Protein AF-A0A7J0DHJ1-F1 (afdb_monomer)

InterPro domains:
  IPR008528 Protein unc-13 homologue [PTHR31280] (1-250)
  IPR014770 Munc13 homology 1 [PS51258] (81-224)
  IPR057984 PATROL1-like, C-terminal [PF25761] (125-261)

Structure (mmCIF, N/CA/C/O backbone):
data_AF-A0A7J0DHJ1-F1
#
_entry.id   AF-A0A7J0DHJ1-F1
#
loop_
_atom_site.group_PDB
_atom_site.id
_atom_site.type_symbol
_atom_site.label_atom_id
_atom_site.label_alt_id
_atom_site.label_comp_id
_atom_site.label_asym_id
_atom_site.label_entity_id
_atom_site.label_seq_id
_atom_site.pdbx_PDB_ins_code
_atom_site.Cartn_x
_atom_site.Cartn_y
_atom_site.Cartn_z
_atom_site.occupancy
_atom_site.B_iso_or_equiv
_atom_site.auth_seq_id
_atom_site.auth_comp_id
_atom_site.auth_asym_id
_atom_site.auth_atom_id
_atom_site.pdbx_PDB_model_num
ATOM 1 N N . MET A 1 1 ? -0.298 -8.555 -31.972 1.00 46.12 1 MET A N 1
ATOM 2 C CA . MET A 1 1 ? -1.677 -8.312 -31.492 1.00 46.12 1 MET A CA 1
ATOM 3 C C . MET A 1 1 ? -2.278 -9.560 -30.840 1.00 46.12 1 MET A C 1
ATOM 5 O O . MET A 1 1 ? -2.743 -9.474 -29.716 1.00 46.12 1 MET A O 1
ATOM 9 N N . GLU A 1 2 ? 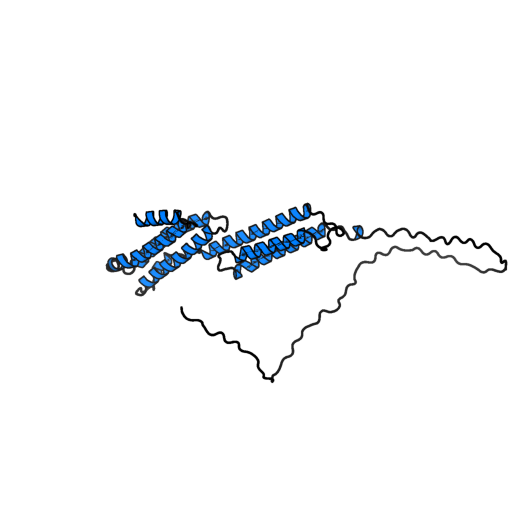-2.142 -10.737 -31.457 1.00 44.47 2 GLU A N 1
ATOM 10 C CA . GLU A 1 2 ? -2.724 -12.009 -30.981 1.00 44.47 2 GLU A CA 1
ATOM 11 C C . GLU A 1 2 ? -2.281 -12.474 -29.573 1.00 44.47 2 GLU A C 1
ATOM 13 O O . GLU A 1 2 ? -3.091 -13.008 -28.815 1.00 44.47 2 GLU A O 1
ATOM 18 N N . LYS A 1 3 ? -1.026 -12.223 -29.166 1.00 55.25 3 LYS A N 1
ATOM 19 C CA . LYS A 1 3 ? -0.529 -12.574 -27.818 1.00 55.25 3 LYS A CA 1
ATOM 20 C C . LYS A 1 3 ? -1.149 -11.734 -26.694 1.00 55.25 3 LYS A C 1
ATOM 22 O O . LYS A 1 3 ? -1.449 -12.283 -25.639 1.00 55.25 3 LYS A O 1
ATOM 27 N N . ALA A 1 4 ? -1.384 -10.441 -26.926 1.00 52.16 4 ALA A N 1
ATOM 28 C CA . ALA A 1 4 ? -2.000 -9.552 -25.937 1.00 52.16 4 ALA A CA 1
ATOM 29 C C . ALA A 1 4 ? -3.479 -9.914 -25.716 1.00 52.16 4 ALA A C 1
ATOM 31 O O . ALA A 1 4 ? -3.944 -9.999 -24.581 1.00 52.16 4 ALA A O 1
ATOM 32 N N . ASP A 1 5 ? -4.202 -10.237 -26.792 1.00 52.03 5 ASP A N 1
ATOM 33 C CA . ASP A 1 5 ? -5.579 -10.732 -26.695 1.00 52.03 5 ASP A CA 1
ATOM 34 C C . ASP A 1 5 ? -5.657 -12.129 -26.064 1.00 52.03 5 ASP A C 1
ATOM 36 O O . ASP A 1 5 ? -6.600 -12.425 -25.328 1.00 52.03 5 ASP A O 1
ATOM 40 N N . SER A 1 6 ? -4.647 -12.975 -26.286 1.00 56.94 6 SER A N 1
ATOM 41 C CA . SER A 1 6 ? -4.538 -14.288 -25.640 1.00 56.94 6 SER A CA 1
ATOM 42 C C . SER A 1 6 ? -4.240 -14.174 -24.141 1.00 56.94 6 SER A C 1
ATOM 44 O O . SER A 1 6 ? -4.876 -14.871 -23.357 1.00 56.94 6 SER A O 1
ATOM 46 N N . SER A 1 7 ? -3.357 -13.257 -23.728 1.00 58.72 7 SER A N 1
ATOM 47 C CA . SER A 1 7 ? -3.076 -12.929 -22.317 1.00 58.72 7 SER A CA 1
ATOM 48 C C . SER A 1 7 ? -4.342 -12.449 -21.594 1.00 58.72 7 SER A C 1
ATOM 50 O O . SER A 1 7 ? -4.725 -13.003 -20.560 1.00 58.72 7 SER A O 1
ATOM 52 N N . ARG A 1 8 ? -5.076 -11.507 -22.208 1.00 57.62 8 ARG A N 1
ATOM 53 C CA . ARG A 1 8 ? -6.355 -10.982 -21.694 1.00 57.62 8 ARG A CA 1
ATOM 54 C C . ARG A 1 8 ? -7.453 -12.044 -21.594 1.00 57.62 8 ARG A C 1
ATOM 56 O O . ARG A 1 8 ? -8.267 -12.005 -20.675 1.00 57.62 8 ARG A O 1
ATOM 63 N N . ARG A 1 9 ? -7.517 -12.989 -22.539 1.00 56.56 9 ARG A N 1
ATOM 64 C CA . ARG A 1 9 ? -8.485 -14.102 -22.500 1.00 56.56 9 ARG A CA 1
ATOM 65 C C . ARG A 1 9 ? -8.079 -15.193 -21.508 1.00 56.56 9 ARG A C 1
ATOM 67 O O . ARG A 1 9 ? -8.954 -15.772 -20.873 1.00 56.56 9 ARG A O 1
ATOM 74 N N . ALA A 1 10 ? -6.783 -15.453 -21.348 1.00 54.94 10 ALA A N 1
ATOM 75 C CA . ALA A 1 10 ? -6.263 -16.445 -20.413 1.00 54.94 10 ALA A CA 1
ATOM 76 C C . ALA A 1 10 ? -6.437 -16.011 -18.949 1.00 54.94 10 ALA A C 1
ATOM 78 O O . ALA A 1 10 ? -6.805 -16.840 -18.118 1.00 54.94 10 ALA A O 1
ATOM 79 N N . SER A 1 11 ? -6.250 -14.724 -18.633 1.00 53.59 11 SER A N 1
ATOM 80 C CA . SER A 1 11 ? -6.481 -14.194 -17.281 1.00 53.59 11 SER A CA 1
ATOM 81 C C . SER A 1 11 ? -7.956 -14.235 -16.869 1.00 53.59 11 SER A C 1
ATOM 83 O O . SER A 1 11 ? -8.260 -14.489 -15.707 1.00 53.59 11 SER A O 1
ATOM 85 N N . ARG A 1 12 ? -8.882 -14.063 -17.823 1.00 51.78 12 ARG A N 1
ATOM 86 C CA . ARG A 1 12 ? -10.336 -14.111 -17.591 1.00 51.78 12 ARG A CA 1
ATOM 87 C C . ARG A 1 12 ? -10.850 -15.498 -17.173 1.00 51.78 12 ARG A C 1
ATOM 89 O O . ARG A 1 12 ? -11.920 -15.583 -16.583 1.00 51.78 12 ARG A O 1
ATOM 96 N N . ASN A 1 13 ? -10.093 -16.559 -17.463 1.00 53.50 13 ASN A N 1
ATOM 97 C CA . ASN A 1 13 ? -10.455 -17.951 -17.167 1.00 53.50 13 ASN A CA 1
ATOM 98 C C . ASN A 1 13 ? -9.763 -18.511 -15.905 1.00 53.50 13 ASN A C 1
ATOM 100 O O . ASN A 1 13 ? -9.895 -19.699 -15.620 1.00 53.50 13 ASN A O 1
ATOM 104 N N . GLN A 1 14 ? -9.008 -17.691 -15.166 1.00 52.25 14 GLN A N 1
ATOM 105 C CA . GLN A 1 14 ? -8.368 -18.089 -13.909 1.00 52.25 14 GLN A CA 1
ATOM 106 C C . GLN A 1 14 ? -9.315 -17.872 -12.715 1.00 52.25 14 GLN A C 1
ATOM 108 O O . GLN A 1 14 ? -10.096 -16.921 -12.732 1.00 52.25 14 GLN A O 1
ATOM 113 N N . PRO A 1 15 ? -9.232 -18.702 -11.655 1.00 48.19 15 PRO A N 1
ATOM 114 C CA . PRO A 1 15 ? -10.100 -18.595 -10.479 1.00 48.19 15 PRO A CA 1
ATOM 115 C C . PRO A 1 15 ? -9.952 -17.268 -9.712 1.00 48.19 15 PRO A C 1
ATOM 117 O O . PRO A 1 15 ? -10.871 -16.903 -8.991 1.00 48.19 15 PRO A O 1
ATOM 120 N N . ASN A 1 16 ? -8.857 -16.525 -9.923 1.00 54.66 16 ASN A N 1
ATOM 121 C CA . ASN A 1 16 ? -8.668 -15.140 -9.478 1.00 54.66 16 ASN A CA 1
ATOM 122 C C . ASN A 1 16 ? -8.177 -14.291 -10.669 1.00 54.66 16 ASN A C 1
ATOM 124 O O . ASN A 1 16 ? -6.968 -14.265 -10.931 1.00 54.66 16 ASN A O 1
ATO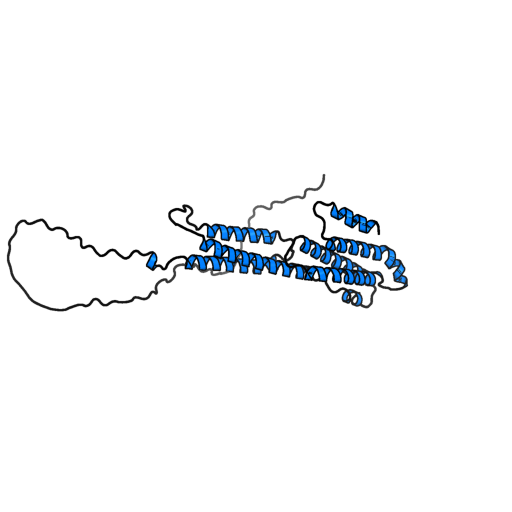M 128 N N . PRO A 1 17 ? -9.070 -13.648 -11.445 1.00 60.34 17 PRO A N 1
ATOM 129 C CA . PRO A 1 17 ? -8.652 -12.811 -12.561 1.00 60.34 17 PRO A CA 1
ATOM 130 C C . PRO A 1 17 ? -7.887 -11.599 -12.028 1.00 60.34 17 PRO A C 1
ATOM 132 O O . PRO A 1 17 ? -8.393 -10.846 -11.201 1.00 60.34 17 PRO A O 1
ATOM 135 N N . LEU A 1 18 ? -6.655 -11.412 -12.506 1.00 69.06 18 LEU A N 1
ATOM 136 C CA . LEU A 1 18 ? -5.860 -10.240 -12.157 1.00 69.06 18 LEU A CA 1
ATOM 137 C C . LEU A 1 18 ? -6.587 -8.963 -12.604 1.00 69.06 18 LEU A C 1
ATOM 139 O O . LEU A 1 18 ? -7.123 -8.936 -13.720 1.00 69.06 18 LEU A O 1
ATOM 143 N N . PRO A 1 19 ? -6.551 -7.887 -11.801 1.00 86.88 19 PRO A N 1
ATOM 144 C CA . PRO A 1 19 ? -7.062 -6.594 -12.221 1.00 86.88 19 PRO A CA 1
ATOM 145 C C . PRO A 1 19 ? -6.445 -6.181 -13.559 1.00 86.88 19 PRO A C 1
ATOM 147 O O . PRO A 1 19 ? -5.240 -6.337 -13.773 1.00 86.88 19 PRO A O 1
ATOM 150 N N . VAL A 1 20 ? -7.258 -5.622 -14.458 1.00 90.94 20 VAL A N 1
ATOM 151 C CA . VAL A 1 20 ? -6.829 -5.268 -15.826 1.00 90.94 20 VAL A CA 1
ATOM 152 C C . VAL A 1 20 ? -5.581 -4.385 -15.817 1.00 90.94 20 VAL A C 1
ATOM 154 O O . VAL A 1 20 ? -4.687 -4.586 -16.635 1.00 90.94 20 VAL A O 1
ATOM 157 N N . LEU A 1 21 ? -5.480 -3.456 -14.863 1.00 93.62 21 LEU A N 1
ATOM 158 C CA . LEU A 1 21 ? -4.330 -2.563 -14.759 1.00 93.62 21 LEU A CA 1
ATOM 159 C C . LEU A 1 21 ? -3.060 -3.276 -14.265 1.00 93.62 21 LEU A C 1
ATOM 161 O O . LEU A 1 21 ? -1.967 -2.948 -14.712 1.00 93.62 21 LEU A O 1
ATOM 165 N N . ALA A 1 22 ? -3.190 -4.312 -13.432 1.00 95.50 22 ALA A N 1
ATOM 166 C CA . ALA A 1 22 ? -2.059 -5.156 -13.043 1.00 95.50 22 ALA A CA 1
ATOM 167 C C . ALA A 1 22 ? -1.550 -5.999 -14.227 1.00 95.50 22 ALA A C 1
ATOM 169 O O . ALA A 1 22 ? -0.345 -6.191 -14.382 1.00 95.50 22 ALA A O 1
ATOM 170 N N . ILE A 1 23 ? -2.460 -6.469 -15.091 1.00 94.62 23 ILE A N 1
ATOM 171 C CA . ILE A 1 23 ? -2.096 -7.138 -16.350 1.00 94.62 23 ILE A CA 1
ATOM 172 C C . ILE A 1 23 ? -1.391 -6.149 -17.277 1.00 94.62 23 ILE A C 1
ATOM 174 O O . ILE A 1 23 ? -0.337 -6.476 -17.811 1.00 94.62 23 ILE A O 1
ATOM 178 N N . LEU A 1 24 ? -1.925 -4.931 -17.417 1.00 95.94 24 LEU A N 1
ATOM 179 C CA . LEU A 1 24 ? -1.287 -3.888 -18.216 1.00 95.94 24 LEU A CA 1
ATOM 180 C C . LEU A 1 24 ? 0.131 -3.602 -17.717 1.00 95.94 24 LEU A C 1
ATOM 182 O O . LEU A 1 24 ? 1.041 -3.520 -18.532 1.00 95.94 24 LEU A O 1
ATOM 186 N N . ALA A 1 25 ? 0.338 -3.514 -16.400 1.00 97.56 25 ALA A N 1
ATOM 187 C CA . ALA A 1 25 ? 1.666 -3.298 -15.834 1.00 97.56 25 ALA A CA 1
ATOM 188 C C . ALA A 1 25 ? 2.652 -4.395 -16.263 1.00 97.56 25 ALA A C 1
ATOM 190 O O . ALA A 1 25 ? 3.773 -4.116 -16.685 1.00 97.56 25 ALA A O 1
ATOM 191 N N . LYS A 1 26 ? 2.208 -5.656 -16.207 1.00 96.38 26 LYS A N 1
ATOM 192 C CA . LYS A 1 26 ? 2.999 -6.804 -16.650 1.00 96.38 26 LYS A CA 1
ATOM 193 C C . LYS A 1 26 ? 3.306 -6.740 -18.149 1.00 96.38 26 LYS A C 1
ATOM 195 O O . LYS A 1 26 ? 4.466 -6.882 -18.526 1.00 96.38 26 LYS A O 1
ATOM 200 N N . ASP A 1 27 ? 2.296 -6.499 -18.982 1.00 96.44 27 ASP A N 1
ATOM 201 C CA . ASP A 1 27 ? 2.448 -6.416 -20.438 1.00 96.44 27 ASP A CA 1
ATOM 202 C C . ASP A 1 27 ? 3.395 -5.262 -20.837 1.00 96.44 27 ASP A C 1
ATOM 204 O O . ASP A 1 27 ? 4.203 -5.413 -21.752 1.00 96.44 27 ASP A O 1
ATOM 208 N N . VAL A 1 28 ? 3.347 -4.124 -20.128 1.00 98.06 28 VAL A N 1
ATOM 209 C CA . VAL A 1 28 ? 4.275 -2.993 -20.322 1.00 98.06 28 VAL A CA 1
ATOM 210 C C . VAL A 1 28 ? 5.703 -3.376 -19.930 1.00 98.06 28 VAL A C 1
ATOM 212 O O . VAL A 1 28 ? 6.638 -3.034 -20.650 1.00 98.06 28 VAL A O 1
ATOM 215 N N . GLY A 1 29 ? 5.888 -4.121 -18.838 1.00 97.75 29 GLY A N 1
ATOM 216 C CA . GLY A 1 29 ? 7.202 -4.634 -18.439 1.00 97.75 29 GLY A CA 1
ATOM 217 C C . GLY A 1 29 ? 7.791 -5.612 -19.463 1.00 97.75 29 GLY A C 1
ATOM 218 O O . GLY A 1 29 ? 8.961 -5.504 -19.827 1.00 97.75 29 GLY A O 1
ATOM 219 N N . GLU A 1 30 ? 6.976 -6.529 -19.992 1.00 97.25 30 GLU A N 1
ATOM 220 C CA . GLU A 1 30 ? 7.387 -7.437 -21.073 1.00 97.25 30 GLU A CA 1
ATOM 221 C C . GLU A 1 30 ? 7.731 -6.671 -22.359 1.00 97.25 30 GLU A C 1
ATOM 223 O O . GLU A 1 30 ? 8.725 -6.980 -23.022 1.00 97.25 30 GLU A O 1
ATOM 228 N N . LEU A 1 31 ? 6.944 -5.643 -22.694 1.00 97.88 31 LEU A N 1
ATOM 229 C CA . LEU A 1 31 ? 7.213 -4.766 -23.831 1.00 97.88 31 LEU A CA 1
ATOM 230 C C . LEU A 1 31 ? 8.538 -4.014 -23.661 1.00 97.88 31 LEU A C 1
ATOM 232 O O . LEU A 1 31 ? 9.326 -3.982 -24.601 1.00 97.88 31 LEU A O 1
ATOM 236 N N . ALA A 1 32 ? 8.812 -3.470 -22.475 1.00 98.00 32 ALA A N 1
ATOM 237 C CA . ALA A 1 32 ? 10.065 -2.783 -22.170 1.00 98.00 32 ALA A CA 1
ATOM 238 C C . ALA A 1 32 ? 11.280 -3.719 -22.271 1.00 98.00 32 ALA A C 1
ATOM 240 O O . ALA A 1 32 ? 12.302 -3.357 -22.857 1.00 98.00 32 ALA A O 1
ATOM 241 N N . ALA A 1 33 ? 11.164 -4.947 -21.758 1.00 97.12 33 ALA A N 1
ATOM 242 C CA . ALA A 1 33 ? 12.216 -5.953 -21.878 1.00 97.12 33 ALA A CA 1
ATOM 243 C C . ALA A 1 33 ? 12.489 -6.328 -23.346 1.00 97.12 33 ALA A C 1
ATOM 245 O O . ALA A 1 33 ? 13.645 -6.435 -23.758 1.00 97.12 33 ALA A O 1
ATOM 246 N N . ASN A 1 34 ? 11.433 -6.486 -24.149 1.00 97.12 34 ASN A N 1
ATOM 247 C CA . ASN A 1 34 ? 11.555 -6.773 -25.575 1.00 97.12 34 ASN A CA 1
ATOM 248 C C . ASN A 1 34 ? 12.150 -5.589 -26.361 1.00 97.12 34 ASN A C 1
ATOM 250 O O . ASN A 1 34 ? 13.025 -5.788 -27.201 1.00 97.12 34 ASN A O 1
ATOM 254 N N . GLU A 1 35 ? 11.726 -4.360 -26.056 1.00 96.44 35 GLU A N 1
ATOM 255 C CA . GLU A 1 35 ? 12.272 -3.126 -26.634 1.00 96.44 35 GLU A CA 1
ATOM 256 C C . GLU A 1 35 ? 13.779 -3.008 -26.400 1.00 96.44 35 GLU A C 1
ATOM 258 O O . GLU A 1 35 ? 14.554 -2.814 -27.342 1.00 96.44 35 GLU A O 1
ATOM 263 N N . LYS A 1 36 ? 14.206 -3.224 -25.152 1.00 96.25 36 LYS A N 1
ATOM 264 C CA . LYS A 1 36 ? 15.616 -3.240 -24.761 1.00 96.25 36 LYS A CA 1
ATOM 265 C C . LYS A 1 36 ? 16.418 -4.320 -25.488 1.00 96.25 36 LYS A C 1
ATOM 267 O O . LYS A 1 36 ? 17.558 -4.077 -25.874 1.00 96.25 36 LYS A O 1
ATOM 272 N N . ALA A 1 37 ? 15.860 -5.519 -25.644 1.00 96.31 37 ALA A N 1
ATOM 273 C CA . ALA A 1 37 ? 16.586 -6.655 -26.209 1.00 96.31 37 ALA A CA 1
ATOM 274 C C . ALA A 1 37 ? 16.696 -6.603 -27.741 1.00 96.31 37 ALA A C 1
ATOM 276 O O . ALA A 1 37 ? 17.718 -7.004 -28.293 1.00 96.31 37 ALA A O 1
ATOM 277 N N . VAL A 1 38 ? 15.649 -6.137 -28.427 1.00 96.31 38 VAL A N 1
ATOM 278 C CA . VAL A 1 38 ? 15.532 -6.254 -29.889 1.00 96.31 38 VAL A CA 1
ATOM 279 C C . VAL A 1 38 ? 15.827 -4.936 -30.593 1.00 96.31 38 VAL A C 1
ATOM 281 O O . VAL A 1 38 ? 16.627 -4.900 -31.526 1.00 96.31 38 VAL A O 1
ATOM 284 N N . PHE A 1 39 ? 15.183 -3.852 -30.166 1.00 95.38 39 PHE A N 1
ATOM 285 C CA . PHE A 1 39 ? 15.188 -2.594 -30.912 1.00 95.38 39 PHE A CA 1
ATOM 286 C C . PHE A 1 39 ? 16.279 -1.645 -30.435 1.00 95.38 39 PHE A C 1
ATOM 288 O O . PHE A 1 39 ? 16.968 -1.037 -31.255 1.00 95.38 39 PHE A O 1
ATOM 295 N N . SER A 1 40 ? 16.511 -1.577 -29.125 1.00 95.12 40 SER A N 1
ATOM 296 C CA . SER A 1 40 ? 17.512 -0.677 -28.548 1.00 95.12 40 SER A CA 1
ATOM 297 C C . SER A 1 40 ? 18.926 -0.871 -29.126 1.00 95.12 40 SER A C 1
ATOM 299 O O . SER A 1 40 ? 19.541 0.137 -29.467 1.00 95.12 40 SER A O 1
ATOM 301 N N . PRO A 1 41 ? 19.449 -2.097 -29.360 1.00 93.75 41 PRO A N 1
ATOM 302 C CA . PRO A 1 41 ? 20.765 -2.276 -29.986 1.00 93.75 41 PRO A CA 1
ATOM 303 C C . PRO A 1 41 ? 20.860 -1.691 -31.403 1.00 93.75 41 PRO A C 1
ATOM 305 O O . PRO A 1 41 ? 21.926 -1.244 -31.816 1.00 93.75 41 PRO A O 1
ATOM 308 N N . ILE A 1 42 ? 19.747 -1.667 -32.142 1.00 95.31 42 ILE A N 1
ATOM 309 C CA . ILE A 1 42 ? 19.662 -1.110 -33.499 1.00 95.31 42 ILE A CA 1
ATOM 310 C C . ILE A 1 42 ? 19.535 0.418 -33.432 1.00 95.31 42 ILE A C 1
ATOM 312 O O . ILE A 1 42 ? 20.165 1.146 -34.197 1.00 95.31 42 ILE A O 1
ATOM 316 N N . LEU A 1 43 ? 18.727 0.923 -32.502 1.00 94.06 43 LEU A N 1
ATOM 317 C CA . LEU A 1 43 ? 18.468 2.354 -32.352 1.00 94.06 43 LEU A CA 1
ATOM 318 C C . LEU A 1 43 ? 19.620 3.109 -31.679 1.00 94.06 43 LEU A C 1
ATOM 320 O O . LEU A 1 43 ? 19.729 4.319 -31.871 1.00 94.06 43 LEU A O 1
ATOM 324 N N . LYS A 1 44 ? 20.531 2.414 -30.985 1.00 90.75 44 LYS A N 1
ATOM 325 C CA . LYS A 1 44 ? 21.756 3.001 -30.409 1.00 90.75 44 LYS A CA 1
ATOM 326 C C . LYS A 1 44 ? 22.663 3.691 -31.426 1.00 90.75 44 LYS A C 1
ATOM 328 O O . LYS A 1 44 ? 23.388 4.610 -31.064 1.00 90.75 44 LYS A O 1
ATOM 333 N N . LEU A 1 45 ? 22.576 3.309 -32.702 1.00 91.06 45 LEU A N 1
ATOM 334 C CA . LEU A 1 45 ? 23.253 3.998 -33.808 1.00 91.06 45 LEU A CA 1
ATOM 335 C C . LEU A 1 45 ? 22.762 5.444 -34.008 1.00 91.06 45 LEU A C 1
ATOM 337 O O . LEU A 1 45 ? 23.491 6.263 -34.561 1.00 91.06 45 LEU A O 1
ATOM 341 N N . TRP A 1 46 ? 21.537 5.748 -33.573 1.00 91.38 46 TRP A N 1
ATOM 342 C CA . TRP A 1 46 ? 20.877 7.043 -33.756 1.00 91.38 46 TRP A CA 1
ATOM 343 C C . TRP A 1 46 ? 20.706 7.810 -32.447 1.00 91.38 46 TRP A C 1
ATOM 345 O O . TRP A 1 46 ? 20.787 9.035 -32.441 1.00 91.38 46 TRP A O 1
ATOM 355 N N . HIS A 1 47 ? 20.465 7.100 -31.344 1.00 89.56 47 HIS A N 1
ATOM 356 C CA . HIS A 1 47 ? 20.291 7.690 -30.025 1.00 89.56 47 HIS A CA 1
ATOM 357 C C . HIS A 1 47 ? 21.038 6.861 -28.968 1.00 89.56 47 HIS A C 1
ATOM 359 O O . HIS A 1 47 ? 20.649 5.714 -28.739 1.00 89.56 47 HIS A O 1
ATOM 365 N N . PRO A 1 48 ? 22.056 7.418 -28.280 1.00 88.12 48 PRO A N 1
ATOM 366 C CA . PRO A 1 48 ? 22.878 6.677 -27.315 1.00 88.12 48 PRO A CA 1
ATOM 367 C C . PRO A 1 48 ? 22.076 5.970 -26.211 1.00 88.12 48 PRO A C 1
ATOM 369 O O . PRO A 1 48 ? 22.462 4.892 -25.770 1.00 88.12 48 PRO A O 1
ATOM 372 N N . PHE A 1 49 ? 20.929 6.544 -25.830 1.00 90.50 49 PHE A N 1
ATOM 373 C CA . PHE A 1 49 ? 20.060 6.059 -24.749 1.00 90.50 49 PHE A CA 1
ATOM 374 C C . PHE A 1 49 ? 18.673 5.631 -25.252 1.00 90.50 49 PHE A C 1
ATOM 376 O O . PHE A 1 49 ? 17.639 6.073 -24.746 1.00 90.50 49 PHE A O 1
ATOM 383 N N . ALA A 1 50 ? 18.631 4.891 -26.362 1.00 93.06 50 ALA A N 1
ATOM 384 C CA . ALA A 1 50 ? 17.378 4.503 -27.009 1.00 93.06 50 ALA A CA 1
ATOM 385 C C . ALA A 1 50 ? 16.426 3.724 -26.076 1.00 93.06 50 ALA A C 1
ATOM 387 O O . ALA A 1 50 ? 15.224 3.995 -26.083 1.00 93.06 50 ALA A O 1
ATOM 388 N N . ALA A 1 51 ? 16.948 2.817 -25.238 1.00 95.38 51 ALA A N 1
ATOM 389 C CA . ALA A 1 51 ? 16.119 2.052 -24.306 1.00 95.38 51 ALA A CA 1
ATOM 390 C C . ALA A 1 51 ? 15.553 2.964 -23.215 1.00 95.38 51 ALA A C 1
ATOM 392 O O . ALA A 1 51 ? 14.368 2.878 -22.901 1.00 95.38 51 ALA A O 1
ATOM 393 N N . GLY A 1 52 ? 16.380 3.871 -22.686 1.00 94.75 52 GLY A N 1
ATOM 394 C CA . GLY A 1 52 ? 15.993 4.847 -21.669 1.00 94.75 52 GLY A CA 1
ATOM 395 C C . GLY A 1 52 ? 14.830 5.742 -22.108 1.00 94.75 52 GLY A C 1
ATOM 396 O O . GLY A 1 52 ? 13.858 5.907 -21.372 1.00 94.75 52 GLY A O 1
ATOM 397 N N . VAL A 1 53 ? 14.873 6.260 -23.340 1.00 94.44 53 VAL A N 1
ATOM 398 C CA . VAL A 1 53 ? 13.779 7.075 -23.905 1.00 94.44 53 VAL A CA 1
ATOM 399 C C . VAL A 1 53 ? 12.494 6.257 -24.072 1.00 94.44 53 VAL A C 1
ATOM 401 O O . VAL A 1 53 ? 11.398 6.738 -23.760 1.00 94.44 53 VAL A O 1
ATOM 404 N N . ALA A 1 54 ? 12.610 5.010 -24.533 1.00 96.25 54 ALA A N 1
ATOM 405 C CA . ALA A 1 54 ? 11.455 4.139 -24.703 1.00 96.25 54 ALA A CA 1
ATOM 406 C C . ALA A 1 54 ? 10.786 3.810 -23.359 1.00 96.25 54 ALA A C 1
ATOM 408 O O . ALA A 1 54 ? 9.568 3.953 -23.228 1.00 96.25 54 ALA A O 1
ATOM 409 N N . VAL A 1 55 ? 11.561 3.440 -22.332 1.00 97.62 55 VAL A N 1
ATOM 410 C CA . VAL A 1 55 ? 10.999 3.127 -21.008 1.00 97.62 55 VAL A CA 1
ATOM 411 C C . VAL A 1 55 ? 10.448 4.355 -20.291 1.00 97.62 55 VAL A C 1
ATOM 413 O O . VAL A 1 55 ? 9.420 4.228 -19.633 1.00 97.62 55 VAL A O 1
ATOM 416 N N . ALA A 1 56 ? 11.028 5.545 -20.481 1.00 97.00 56 ALA A N 1
ATOM 417 C CA . ALA A 1 56 ? 10.451 6.790 -19.970 1.00 97.00 56 ALA A CA 1
ATOM 418 C C . ALA A 1 56 ? 9.072 7.077 -20.589 1.00 97.00 56 ALA A C 1
ATOM 420 O O . ALA A 1 56 ? 8.129 7.469 -19.897 1.00 97.00 56 ALA A O 1
ATOM 421 N N . THR A 1 57 ? 8.917 6.791 -21.884 1.00 97.00 57 THR A N 1
ATOM 422 C CA . THR A 1 57 ? 7.626 6.913 -22.575 1.00 97.00 57 THR A CA 1
ATOM 423 C C . THR A 1 57 ? 6.609 5.906 -22.032 1.00 97.00 57 THR A C 1
ATOM 425 O O . THR A 1 57 ? 5.494 6.286 -21.673 1.00 97.00 57 THR A O 1
ATOM 428 N N . LEU A 1 58 ? 6.994 4.630 -21.909 1.00 98.00 58 LEU A N 1
ATOM 429 C CA . LEU A 1 58 ? 6.134 3.579 -21.349 1.00 98.00 58 LEU A CA 1
ATOM 430 C C . LEU A 1 58 ? 5.714 3.884 -19.906 1.00 98.00 58 LEU A C 1
ATOM 432 O O . LEU A 1 58 ? 4.550 3.693 -19.549 1.00 98.00 58 LEU A O 1
ATOM 436 N N . HIS A 1 59 ? 6.646 4.402 -19.107 1.00 98.44 59 HIS A N 1
ATOM 437 C CA . HIS A 1 59 ? 6.405 4.846 -17.744 1.00 98.44 59 HIS A CA 1
ATOM 438 C C . HIS A 1 59 ? 5.344 5.953 -17.698 1.00 98.44 59 HIS A C 1
ATOM 440 O O . HIS A 1 59 ? 4.356 5.843 -16.977 1.00 98.44 59 HIS A O 1
ATOM 446 N N . SER A 1 60 ? 5.492 6.999 -18.518 1.00 97.69 60 SER A N 1
ATOM 447 C CA . SER A 1 60 ? 4.510 8.089 -18.597 1.00 97.69 60 SER A CA 1
ATOM 448 C C . SER A 1 60 ? 3.117 7.589 -19.008 1.00 97.69 60 SER A C 1
ATOM 450 O O . SER A 1 60 ? 2.112 7.940 -18.384 1.00 97.69 60 SER A O 1
ATOM 452 N N . CYS A 1 61 ? 3.042 6.709 -20.014 1.00 96.94 61 CYS A N 1
ATOM 453 C CA . CYS A 1 61 ? 1.778 6.135 -20.472 1.00 96.94 61 CYS A CA 1
ATOM 454 C C . CYS A 1 61 ? 1.067 5.337 -19.372 1.00 96.94 61 CYS A C 1
ATOM 456 O O . CYS A 1 61 ? -0.112 5.576 -19.118 1.00 96.94 61 CYS A O 1
ATOM 458 N N . TYR A 1 62 ? 1.771 4.421 -18.699 1.00 97.94 62 TYR A N 1
ATOM 459 C CA . TYR A 1 62 ? 1.179 3.643 -17.609 1.00 97.94 62 TYR A CA 1
ATOM 460 C C . TYR A 1 62 ? 0.840 4.522 -16.396 1.00 97.94 62 TYR A C 1
ATOM 462 O O . TYR A 1 62 ? -0.230 4.373 -15.808 1.00 97.94 62 TYR A O 1
ATOM 470 N N . GLY A 1 63 ? 1.708 5.478 -16.054 1.00 97.00 63 GLY A N 1
ATOM 471 C CA . GLY A 1 63 ? 1.498 6.413 -14.949 1.00 97.00 63 GLY A CA 1
ATOM 472 C C . GLY A 1 63 ? 0.208 7.225 -15.082 1.00 97.00 63 GLY A C 1
ATOM 473 O O . GLY A 1 63 ? -0.480 7.452 -14.087 1.00 97.00 63 GLY A O 1
ATOM 474 N N . ASN A 1 64 ? -0.181 7.603 -16.304 1.00 95.88 64 ASN A N 1
ATOM 475 C CA . ASN A 1 64 ? -1.451 8.293 -16.552 1.00 95.88 64 ASN A CA 1
ATOM 476 C C . ASN A 1 64 ? -2.670 7.418 -16.223 1.00 95.88 64 ASN A C 1
ATOM 478 O O . ASN A 1 64 ? -3.603 7.887 -15.568 1.00 95.88 64 ASN A O 1
ATOM 482 N N . GLU A 1 65 ? -2.645 6.147 -16.626 1.00 95.12 65 GLU A N 1
ATOM 483 C CA . GLU A 1 65 ? -3.705 5.179 -16.316 1.00 95.12 65 GLU A CA 1
ATOM 484 C C . GLU A 1 65 ? -3.754 4.871 -14.813 1.00 95.12 65 GLU A C 1
ATOM 486 O O . GLU A 1 65 ? -4.823 4.862 -14.198 1.00 95.12 65 GLU A O 1
ATOM 491 N N . LEU A 1 66 ? -2.586 4.700 -14.185 1.00 95.75 66 LEU A N 1
ATOM 492 C CA . LEU A 1 66 ? -2.473 4.494 -12.745 1.00 95.75 66 LEU A CA 1
ATOM 493 C C . LEU A 1 66 ? -3.039 5.675 -11.958 1.00 95.75 66 LEU A C 1
ATOM 495 O O . LEU A 1 66 ? -3.779 5.475 -10.998 1.00 95.75 66 LEU A O 1
ATOM 499 N N . LYS A 1 67 ? -2.748 6.909 -12.375 1.00 94.44 67 LYS A N 1
ATOM 500 C CA . LYS A 1 67 ? -3.266 8.114 -11.720 1.00 94.44 67 LYS A CA 1
ATOM 501 C C . LYS A 1 67 ? -4.793 8.175 -11.761 1.00 94.44 67 LYS A C 1
ATOM 503 O O . LYS A 1 67 ? -5.414 8.514 -10.752 1.00 94.44 67 LYS A O 1
ATOM 508 N N . GLN A 1 68 ? -5.402 7.825 -12.896 1.00 92.12 68 GLN A N 1
ATOM 509 C CA . GLN A 1 68 ? -6.861 7.738 -13.010 1.00 92.12 68 GLN A CA 1
ATOM 510 C C . GLN A 1 68 ? -7.422 6.668 -12.072 1.00 92.12 68 GLN A C 1
ATOM 512 O O . GLN A 1 68 ? -8.357 6.943 -11.320 1.00 92.12 68 GLN A O 1
ATOM 517 N N . PHE A 1 69 ? -6.806 5.485 -12.051 1.00 92.75 69 PHE A N 1
ATOM 518 C CA . PHE A 1 69 ? -7.196 4.409 -11.148 1.00 92.75 69 PHE A CA 1
ATOM 519 C C . PHE A 1 69 ? -7.139 4.842 -9.680 1.00 92.75 69 PHE A C 1
ATOM 521 O O . PHE A 1 69 ? -8.144 4.742 -8.984 1.00 92.75 69 PHE A O 1
ATOM 528 N N . VAL A 1 70 ? -6.015 5.407 -9.228 1.00 91.62 70 VAL A N 1
ATOM 529 C CA . VAL A 1 70 ? -5.831 5.880 -7.844 1.00 91.62 70 VAL A CA 1
ATOM 530 C C . VAL A 1 70 ? -6.881 6.918 -7.455 1.00 91.62 70 VAL A C 1
ATOM 532 O O . VAL A 1 70 ? -7.416 6.851 -6.352 1.00 91.62 70 VAL A O 1
ATOM 535 N N . SER A 1 71 ? -7.233 7.835 -8.361 1.00 90.06 71 SER A N 1
ATOM 536 C CA . SER A 1 71 ? -8.272 8.838 -8.093 1.00 90.06 71 SER A CA 1
ATOM 537 C C . SER A 1 71 ? -9.678 8.251 -7.894 1.00 90.06 71 SER A C 1
ATOM 539 O O . SER A 1 71 ? -10.523 8.897 -7.278 1.00 90.06 71 SER A O 1
ATOM 541 N N . GLY A 1 72 ? -9.930 7.036 -8.394 1.00 87.00 72 GLY A N 1
ATOM 542 C CA . GLY A 1 72 ? -11.215 6.345 -8.287 1.00 87.00 72 GLY A CA 1
ATOM 543 C C . GLY A 1 72 ? -11.337 5.375 -7.107 1.00 87.00 72 GLY A C 1
ATOM 544 O O . GLY A 1 72 ? -12.433 4.877 -6.853 1.00 87.00 72 GLY A O 1
ATOM 545 N N . ILE A 1 73 ? -10.253 5.080 -6.382 1.00 87.62 73 ILE A N 1
ATOM 546 C CA . ILE A 1 73 ? -10.283 4.127 -5.264 1.00 87.62 73 ILE A CA 1
ATOM 547 C C . ILE A 1 73 ? -10.716 4.841 -3.983 1.00 87.62 73 ILE A C 1
ATOM 549 O O . ILE A 1 73 ? -10.061 5.773 -3.525 1.00 87.62 73 ILE A O 1
ATOM 553 N N . MET A 1 74 ? -11.790 4.352 -3.362 1.00 81.44 74 MET A N 1
ATOM 554 C CA . MET A 1 74 ? -12.275 4.863 -2.072 1.00 81.44 74 MET A CA 1
ATOM 555 C C . MET A 1 74 ? -11.905 3.967 -0.884 1.00 81.44 74 MET A C 1
ATOM 557 O O . MET A 1 74 ? -11.843 4.440 0.248 1.00 81.44 74 MET A O 1
ATOM 561 N N . GLU A 1 75 ? -11.658 2.680 -1.131 1.00 82.88 75 GLU A N 1
ATOM 562 C CA . GLU A 1 75 ? -11.446 1.675 -0.091 1.00 82.88 75 GLU A CA 1
ATOM 563 C C . GLU A 1 75 ? -10.263 0.765 -0.415 1.00 82.88 75 GLU A C 1
ATOM 565 O O . GLU A 1 75 ? -9.929 0.514 -1.575 1.00 82.88 75 GLU A O 1
ATOM 570 N N . LEU A 1 76 ? -9.644 0.231 0.638 1.00 85.75 76 LEU A N 1
ATOM 571 C CA . LEU A 1 76 ? -8.578 -0.751 0.519 1.00 85.75 76 LEU A CA 1
ATOM 572 C C . LEU A 1 76 ? -9.161 -2.101 0.077 1.00 85.75 76 LEU A C 1
ATOM 574 O O . LEU A 1 76 ? -9.681 -2.860 0.894 1.00 85.75 76 LEU A O 1
ATOM 578 N N . THR A 1 77 ? -9.059 -2.397 -1.218 1.00 87.06 77 THR A N 1
ATOM 579 C CA . THR A 1 77 ? -9.466 -3.680 -1.805 1.00 87.06 77 THR A CA 1
ATOM 580 C C . THR A 1 77 ? -8.244 -4.528 -2.179 1.00 87.06 77 THR A C 1
ATOM 582 O O . THR A 1 77 ? -7.187 -3.970 -2.495 1.00 87.06 77 THR A O 1
ATOM 585 N N . PRO A 1 78 ? -8.351 -5.872 -2.176 1.00 85.75 78 PRO A N 1
ATOM 586 C CA . PRO A 1 78 ? -7.267 -6.752 -2.623 1.00 85.75 78 PRO A CA 1
ATOM 587 C C . PRO A 1 78 ? -6.788 -6.417 -4.042 1.00 85.75 78 PRO A C 1
ATOM 589 O O . PRO A 1 78 ? -5.584 -6.348 -4.288 1.00 85.75 78 PRO A O 1
ATOM 592 N N . ASP A 1 79 ? -7.731 -6.112 -4.935 1.00 87.88 79 ASP A N 1
ATOM 593 C CA . ASP A 1 79 ? -7.471 -5.719 -6.320 1.00 87.88 79 ASP A CA 1
ATOM 594 C C . ASP A 1 79 ? -6.667 -4.417 -6.400 1.00 87.88 79 ASP A C 1
ATOM 596 O O . ASP A 1 79 ? -5.676 -4.344 -7.126 1.00 87.88 79 ASP A O 1
ATOM 600 N N . ALA A 1 80 ? -7.037 -3.399 -5.612 1.00 90.81 80 ALA A N 1
ATOM 601 C CA . ALA A 1 80 ? -6.2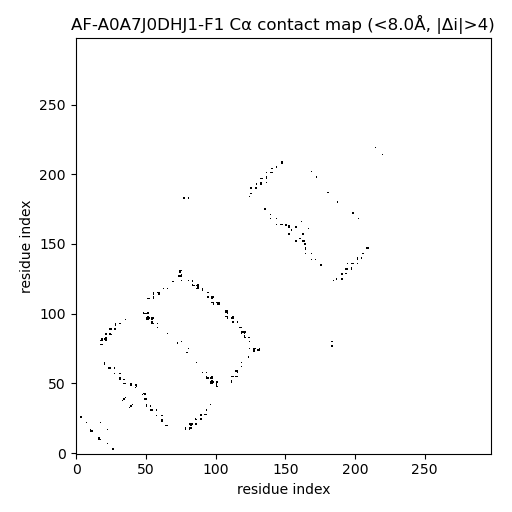90 -2.144 -5.545 1.00 90.81 80 ALA A CA 1
ATOM 602 C C . ALA A 1 80 ? -4.850 -2.362 -5.078 1.00 90.81 80 ALA A C 1
ATOM 604 O O . ALA A 1 80 ? -3.919 -1.835 -5.689 1.00 90.81 80 ALA A O 1
ATOM 605 N N . VAL A 1 81 ? -4.643 -3.179 -4.041 1.00 89.75 81 VAL A N 1
ATOM 606 C CA . VAL A 1 81 ? -3.287 -3.482 -3.566 1.00 89.75 81 VAL A CA 1
ATOM 607 C C . VAL A 1 81 ? -2.491 -4.248 -4.619 1.00 89.75 81 VAL A C 1
ATOM 609 O O . VAL A 1 81 ? -1.307 -3.977 -4.813 1.00 89.75 81 VAL A O 1
ATOM 612 N N . GLN A 1 82 ? -3.122 -5.176 -5.336 1.00 91.31 82 GLN A N 1
ATOM 613 C CA . GLN A 1 82 ? -2.461 -5.921 -6.399 1.00 91.31 82 GLN A CA 1
ATOM 614 C C . GLN A 1 82 ? -2.022 -5.018 -7.558 1.00 91.31 82 GLN A C 1
ATOM 616 O O . GLN A 1 82 ? -0.900 -5.161 -8.043 1.00 91.31 82 GLN A O 1
ATOM 621 N N . VAL A 1 83 ? -2.864 -4.063 -7.964 1.00 94.44 83 VAL A N 1
ATOM 622 C CA . VAL A 1 83 ? -2.515 -3.055 -8.975 1.00 94.44 83 VAL A CA 1
ATOM 623 C C . VAL A 1 83 ? -1.350 -2.185 -8.511 1.00 94.44 83 VAL A C 1
ATOM 625 O O . VAL A 1 83 ? -0.393 -2.007 -9.260 1.00 94.44 83 VAL A O 1
ATOM 628 N N . LEU A 1 84 ? -1.395 -1.681 -7.276 1.00 94.00 84 LEU A N 1
ATOM 629 C CA . LEU A 1 84 ? -0.352 -0.806 -6.735 1.00 94.00 84 LEU A CA 1
ATOM 630 C C . LEU A 1 84 ? 0.992 -1.538 -6.596 1.00 94.00 84 LEU A C 1
ATOM 632 O O . LEU A 1 84 ? 2.027 -0.991 -6.963 1.00 94.00 84 LEU A O 1
ATOM 636 N N . ARG A 1 85 ? 0.990 -2.809 -6.178 1.00 92.88 85 ARG A N 1
ATOM 637 C CA . ARG A 1 85 ? 2.202 -3.647 -6.155 1.00 92.88 85 ARG A CA 1
ATOM 638 C C . ARG A 1 85 ? 2.750 -3.933 -7.552 1.00 92.88 85 ARG A C 1
ATOM 640 O O . ARG A 1 85 ? 3.962 -3.943 -7.747 1.00 92.88 85 ARG A O 1
ATOM 647 N N . ALA A 1 86 ? 1.874 -4.187 -8.524 1.00 95.31 86 ALA A N 1
ATOM 648 C CA . ALA A 1 86 ? 2.290 -4.387 -9.909 1.00 95.31 86 ALA A CA 1
ATOM 649 C C . ALA A 1 86 ? 2.890 -3.101 -10.505 1.00 95.31 86 ALA A C 1
ATOM 651 O O . ALA A 1 86 ? 3.881 -3.178 -11.225 1.00 95.31 86 ALA A O 1
ATOM 652 N N . ALA A 1 87 ? 2.332 -1.937 -10.157 1.00 96.38 87 ALA A N 1
ATOM 653 C CA . ALA A 1 87 ? 2.862 -0.630 -10.530 1.00 96.38 87 ALA A CA 1
ATOM 654 C C . ALA A 1 87 ? 4.250 -0.368 -9.927 1.00 96.38 87 ALA A C 1
ATOM 656 O O . ALA A 1 87 ? 5.158 -0.004 -10.665 1.00 96.38 87 ALA A O 1
ATOM 657 N N . ASP A 1 88 ? 4.428 -0.603 -8.623 1.00 95.25 88 ASP A N 1
ATOM 658 C CA . ASP A 1 88 ? 5.721 -0.464 -7.932 1.00 95.25 88 ASP A CA 1
ATOM 659 C C . ASP A 1 88 ? 6.800 -1.367 -8.549 1.00 95.25 88 ASP A C 1
ATOM 661 O O . ASP A 1 88 ? 7.922 -0.936 -8.815 1.00 95.25 88 ASP A O 1
ATOM 665 N N . LYS A 1 89 ? 6.446 -2.621 -8.856 1.00 96.06 89 LYS A N 1
ATOM 66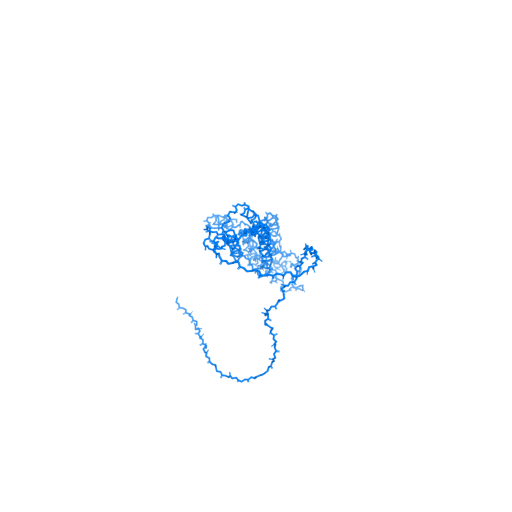6 C CA . LYS A 1 89 ? 7.354 -3.529 -9.562 1.00 96.06 89 LYS A CA 1
ATOM 667 C C . LYS A 1 89 ? 7.706 -3.005 -10.957 1.00 96.06 89 LYS A C 1
ATOM 669 O O . LYS A 1 89 ? 8.879 -3.004 -11.316 1.00 96.06 89 LYS A O 1
ATOM 674 N N . LEU A 1 90 ? 6.708 -2.581 -11.738 1.00 97.94 90 LEU A N 1
ATOM 675 C CA . LEU A 1 90 ? 6.936 -2.047 -13.080 1.00 97.94 90 LEU A CA 1
ATOM 676 C C . LEU A 1 90 ? 7.853 -0.821 -13.041 1.00 97.94 90 LEU A C 1
ATOM 678 O O . LEU A 1 90 ? 8.770 -0.737 -13.848 1.00 97.94 90 LEU A O 1
ATOM 682 N N . GLU A 1 91 ? 7.629 0.112 -12.116 1.00 97.31 91 GLU A N 1
ATOM 683 C CA . GLU A 1 91 ? 8.487 1.286 -11.943 1.00 97.31 91 GLU A CA 1
ATOM 684 C C . GLU A 1 91 ? 9.948 0.879 -11.754 1.00 97.31 91 GLU A C 1
ATOM 686 O O . GLU A 1 91 ? 10.810 1.339 -12.498 1.00 97.31 91 GLU A O 1
ATOM 691 N N . LYS A 1 92 ? 10.215 -0.037 -10.816 1.00 96.62 92 LYS A N 1
ATOM 692 C CA . LYS A 1 92 ? 11.566 -0.542 -10.534 1.00 96.62 92 LYS A CA 1
ATOM 693 C C . LYS A 1 92 ? 12.204 -1.178 -11.766 1.00 96.62 92 LYS A C 1
ATOM 695 O O . LYS A 1 92 ? 13.354 -0.870 -12.072 1.00 96.62 92 LYS A O 1
ATOM 700 N N . ASP A 1 93 ? 11.451 -2.003 -12.492 1.00 97.75 93 ASP A N 1
ATOM 701 C CA . ASP A 1 93 ? 11.922 -2.660 -13.715 1.00 97.75 93 ASP A CA 1
ATOM 702 C C . ASP A 1 93 ? 12.272 -1.623 -14.808 1.00 97.75 93 ASP A C 1
ATOM 704 O O . ASP A 1 93 ? 13.335 -1.698 -15.426 1.00 97.75 93 ASP A O 1
ATOM 708 N N . LEU A 1 94 ? 11.414 -0.619 -15.033 1.00 97.94 94 LEU A N 1
ATOM 709 C CA . LEU A 1 94 ? 11.647 0.433 -16.034 1.00 97.94 94 LEU A CA 1
ATOM 710 C C . LEU A 1 94 ? 12.820 1.342 -15.647 1.00 97.94 94 LEU A C 1
ATOM 712 O O . LEU A 1 94 ? 13.660 1.654 -16.492 1.00 97.94 94 LEU A O 1
ATOM 716 N N . VAL A 1 95 ? 12.898 1.751 -14.377 1.00 96.44 95 VAL A N 1
ATOM 717 C CA . VAL A 1 95 ? 13.997 2.571 -13.847 1.00 96.44 95 VAL A CA 1
ATOM 718 C C . VAL A 1 95 ? 15.319 1.827 -13.986 1.00 96.44 95 VAL A C 1
ATOM 720 O O . VAL A 1 95 ? 16.303 2.418 -14.423 1.00 96.44 95 VAL A O 1
ATOM 723 N N . GLN A 1 96 ? 15.349 0.527 -13.687 1.00 95.81 96 GLN A N 1
ATOM 724 C CA . GLN A 1 96 ? 16.545 -0.287 -13.872 1.00 95.81 96 GLN A CA 1
ATOM 725 C C . GLN A 1 96 ? 17.008 -0.284 -15.334 1.00 95.81 96 GLN A C 1
ATOM 727 O O . GLN A 1 96 ? 18.193 -0.081 -15.597 1.00 95.81 96 GLN A O 1
ATOM 732 N N . ILE A 1 97 ? 16.090 -0.455 -16.292 1.00 96.19 97 ILE A N 1
ATOM 733 C CA . ILE A 1 97 ? 16.429 -0.389 -17.721 1.00 96.19 97 ILE A CA 1
ATOM 734 C C . ILE A 1 97 ? 17.005 0.985 -18.086 1.00 96.19 97 ILE A C 1
ATOM 736 O O . ILE A 1 97 ? 18.018 1.042 -18.780 1.00 96.19 97 ILE A O 1
ATOM 740 N N . ALA A 1 98 ? 16.396 2.073 -17.608 1.00 95.50 98 ALA A N 1
ATOM 741 C CA . ALA A 1 98 ? 16.878 3.429 -17.865 1.00 95.50 98 ALA A CA 1
ATOM 742 C C . ALA A 1 98 ? 18.290 3.662 -17.302 1.00 95.50 98 ALA A C 1
ATOM 744 O O . ALA A 1 98 ? 19.146 4.206 -17.998 1.00 95.50 98 ALA A O 1
ATOM 745 N N . VAL A 1 99 ? 18.550 3.211 -16.070 1.00 94.38 99 VAL A N 1
ATOM 746 C CA . VAL A 1 99 ? 19.870 3.315 -15.429 1.00 94.38 99 VAL A CA 1
ATOM 747 C C . VAL A 1 99 ? 20.913 2.531 -16.219 1.00 94.38 99 VAL A C 1
ATOM 749 O O . VAL A 1 99 ? 21.955 3.087 -16.563 1.00 94.38 99 VAL A O 1
ATOM 752 N N . GLU A 1 100 ? 20.626 1.274 -16.560 1.00 93.06 100 GLU A N 1
ATOM 753 C CA . GLU A 1 100 ? 21.547 0.414 -17.311 1.00 93.06 100 GLU A CA 1
ATOM 754 C C . GLU A 1 100 ? 21.865 0.959 -18.709 1.00 93.06 100 GLU A C 1
ATOM 756 O O . GLU A 1 100 ? 22.989 0.811 -19.184 1.00 93.06 100 GLU A O 1
ATOM 761 N N . ASP A 1 101 ? 20.907 1.613 -19.368 1.00 92.62 101 ASP A N 1
ATOM 762 C CA . ASP A 1 101 ? 21.142 2.216 -20.681 1.00 92.62 101 ASP A CA 1
ATOM 763 C C . ASP A 1 101 ? 22.025 3.472 -20.608 1.00 92.62 101 ASP A C 1
ATOM 765 O O . ASP A 1 101 ? 22.658 3.841 -21.592 1.00 92.62 101 ASP A O 1
ATOM 769 N N . SER A 1 102 ? 22.098 4.102 -19.434 1.00 90.69 102 SER A N 1
ATOM 770 C CA . SER A 1 102 ? 22.783 5.377 -19.198 1.00 90.69 102 SER A CA 1
ATOM 771 C C . SER A 1 102 ? 24.156 5.267 -18.523 1.00 90.69 102 SER A C 1
ATOM 773 O O . SER A 1 102 ? 24.725 6.289 -18.142 1.00 90.69 102 SER A O 1
ATOM 775 N N . VAL A 1 103 ? 24.701 4.053 -18.376 1.00 87.19 103 VAL A N 1
ATOM 776 C CA . VAL A 1 103 ? 25.989 3.805 -17.692 1.00 87.19 103 VAL A CA 1
ATOM 777 C C . VAL A 1 103 ? 27.140 4.610 -18.307 1.00 87.19 103 VAL A C 1
ATOM 779 O O . VAL A 1 103 ? 27.993 5.103 -17.575 1.00 87.19 103 VAL A O 1
ATOM 782 N N . ASP A 1 104 ? 27.120 4.798 -19.627 1.00 83.69 104 ASP A N 1
ATOM 783 C CA . ASP A 1 104 ? 28.143 5.542 -20.372 1.00 83.69 104 ASP A CA 1
ATOM 784 C C . ASP A 1 104 ? 27.796 7.037 -20.558 1.00 83.69 104 ASP A C 1
ATOM 786 O O . ASP A 1 104 ? 28.448 7.736 -21.332 1.00 83.69 104 ASP A O 1
ATOM 790 N N . SER A 1 105 ? 26.749 7.541 -19.890 1.00 87.75 105 SER A N 1
ATOM 791 C CA . SER A 1 105 ? 26.317 8.941 -19.993 1.00 87.75 105 SER A CA 1
ATOM 792 C C . SER A 1 105 ? 27.094 9.868 -19.058 1.00 87.75 105 SER A C 1
ATOM 794 O O . SER A 1 105 ? 27.238 9.580 -17.869 1.00 87.75 105 SER A O 1
ATOM 796 N N . ASP A 1 106 ? 27.462 11.056 -19.547 1.00 87.62 106 ASP A N 1
ATOM 797 C CA . ASP A 1 106 ? 28.091 12.123 -18.750 1.00 87.62 106 ASP A CA 1
ATOM 798 C C . ASP A 1 106 ? 27.222 12.577 -17.562 1.00 87.62 106 ASP A C 1
ATOM 800 O O . ASP A 1 106 ? 27.727 13.002 -16.519 1.00 87.62 106 ASP A O 1
ATOM 804 N N . ASP A 1 107 ? 25.896 12.496 -17.701 1.00 87.25 107 ASP A N 1
ATOM 805 C CA . ASP A 1 107 ? 24.943 12.874 -16.655 1.00 87.25 107 ASP A CA 1
ATOM 806 C C . ASP A 1 107 ? 24.541 11.705 -15.738 1.00 87.25 107 ASP A C 1
ATOM 808 O O . ASP A 1 107 ? 23.784 11.915 -14.784 1.00 87.25 107 ASP A O 1
ATOM 812 N N . GLY A 1 108 ? 25.037 10.492 -16.007 1.00 83.50 108 GLY A N 1
ATOM 813 C CA . GLY A 1 108 ? 24.687 9.266 -15.290 1.00 83.50 108 GLY A CA 1
ATOM 814 C C . GLY A 1 108 ? 23.192 8.926 -15.327 1.00 83.50 108 GLY A C 1
ATOM 815 O O . GLY A 1 108 ? 22.659 8.447 -14.327 1.00 83.50 108 GLY A O 1
ATOM 816 N N . GLY A 1 109 ? 22.489 9.270 -16.412 1.00 85.31 109 GLY A N 1
ATOM 817 C CA . GLY A 1 109 ? 21.065 8.971 -16.605 1.00 85.31 109 GLY A CA 1
ATOM 818 C C . GLY A 1 109 ? 20.105 9.938 -15.923 1.00 85.31 109 GLY A C 1
ATOM 819 O O . GLY A 1 109 ? 18.889 9.746 -15.979 1.00 85.31 109 GLY A O 1
ATOM 820 N N . LYS A 1 110 ? 20.612 11.001 -15.288 1.00 89.44 110 LYS A N 1
ATOM 821 C CA . LYS A 1 110 ? 19.792 11.953 -14.524 1.00 89.44 110 LYS A CA 1
ATOM 822 C C . LYS A 1 110 ? 18.701 12.613 -15.359 1.00 89.44 110 LYS A C 1
ATOM 824 O O . LYS A 1 110 ? 17.620 12.844 -14.823 1.00 89.44 110 LYS A O 1
ATOM 829 N N . ALA A 1 111 ? 18.965 12.945 -16.623 1.00 90.44 111 ALA A N 1
ATOM 830 C CA . ALA A 1 111 ? 17.959 13.537 -17.497 1.00 90.44 111 ALA A CA 1
ATOM 831 C C . ALA A 1 111 ? 16.779 12.582 -17.722 1.00 90.44 111 ALA A C 1
ATOM 833 O O . ALA A 1 111 ? 15.638 12.990 -17.558 1.00 90.44 111 ALA A O 1
ATOM 834 N N . ILE A 1 112 ? 17.047 11.305 -18.002 1.00 91.38 112 ILE A N 1
ATOM 835 C CA . ILE A 1 112 ? 16.007 10.297 -18.265 1.00 91.38 112 ILE A CA 1
ATOM 836 C C . ILE A 1 112 ? 15.219 9.981 -16.992 1.00 91.38 112 ILE A C 1
ATOM 838 O O . ILE A 1 112 ? 13.993 9.946 -17.020 1.00 91.38 112 ILE A O 1
ATOM 842 N N . ILE A 1 113 ? 15.900 9.816 -15.856 1.00 93.50 113 ILE A N 1
ATOM 843 C CA . ILE A 1 113 ? 15.235 9.530 -14.576 1.00 93.50 113 ILE A CA 1
ATOM 844 C C . ILE A 1 113 ? 14.303 10.672 -14.148 1.00 93.50 113 ILE A C 1
ATOM 846 O O . ILE A 1 113 ? 13.267 10.423 -13.539 1.00 93.50 113 ILE A O 1
ATOM 850 N N . ARG A 1 114 ? 14.609 11.927 -14.502 1.00 94.31 114 ARG A N 1
ATOM 851 C CA . ARG A 1 114 ? 13.705 13.063 -14.243 1.00 94.31 114 ARG A CA 1
ATOM 852 C C . ARG A 1 114 ? 12.390 12.983 -15.018 1.00 94.31 114 ARG A C 1
ATOM 854 O O . ARG A 1 114 ? 11.387 13.486 -14.520 1.00 94.31 114 ARG A O 1
ATOM 861 N N . GLU A 1 115 ? 12.382 12.331 -16.177 1.00 93.75 115 GLU A N 1
ATOM 862 C CA . GLU A 1 115 ? 11.168 12.084 -16.967 1.00 93.75 115 GLU A CA 1
ATOM 863 C C . GLU A 1 115 ? 10.324 10.923 -16.406 1.00 93.75 115 GLU A C 1
ATOM 865 O O . GLU A 1 115 ? 9.203 10.686 -16.859 1.00 93.75 115 GLU A O 1
ATOM 870 N N . MET A 1 116 ? 10.835 10.208 -15.396 1.00 96.12 116 MET A N 1
ATOM 871 C CA . MET A 1 116 ? 10.185 9.074 -14.737 1.00 96.12 116 MET A CA 1
ATOM 872 C C . MET A 1 116 ? 9.912 9.378 -13.254 1.00 96.12 116 MET A C 1
ATOM 874 O O . MET A 1 116 ? 10.552 8.800 -12.373 1.00 96.12 116 MET A O 1
ATOM 878 N N . PRO A 1 117 ? 8.992 10.313 -12.941 1.00 95.62 117 PRO A N 1
ATOM 879 C CA . PRO A 1 117 ? 8.636 10.608 -11.557 1.00 95.62 117 PRO A CA 1
ATOM 880 C C . PRO A 1 117 ? 7.995 9.379 -10.894 1.00 95.62 117 PRO A C 1
ATOM 882 O O . PRO A 1 117 ? 7.182 8.720 -11.536 1.00 95.62 117 PRO A O 1
ATOM 885 N N . PRO A 1 118 ? 8.285 9.088 -9.616 1.00 95.62 118 PRO A N 1
ATOM 886 C CA . PRO A 1 118 ? 7.759 7.896 -8.962 1.00 95.62 118 PRO A CA 1
ATOM 887 C C . PRO A 1 118 ? 6.224 7.893 -8.939 1.00 95.62 118 PRO A C 1
ATOM 889 O O . PRO A 1 118 ? 5.579 8.923 -8.744 1.00 95.62 118 PRO A O 1
ATOM 892 N N . TYR A 1 119 ? 5.637 6.713 -9.088 1.00 95.75 119 TYR A N 1
ATOM 893 C CA . TYR A 1 119 ? 4.211 6.432 -8.978 1.00 95.75 119 TYR A CA 1
ATOM 894 C C . TYR A 1 119 ? 3.681 6.538 -7.547 1.00 95.75 119 TYR A C 1
ATOM 896 O O . TYR A 1 119 ? 2.468 6.588 -7.351 1.00 95.75 119 TYR A O 1
ATOM 904 N N . GLU A 1 120 ? 4.566 6.529 -6.546 1.00 92.50 120 GLU A N 1
ATOM 905 C CA . GLU A 1 120 ? 4.220 6.633 -5.122 1.00 92.50 120 GLU A CA 1
ATOM 906 C C . GLU A 1 120 ? 3.239 5.543 -4.639 1.00 92.50 120 GLU A C 1
ATOM 908 O O . GLU A 1 120 ? 2.443 5.757 -3.721 1.00 92.50 120 GLU A O 1
ATOM 913 N N . ALA A 1 121 ? 3.297 4.345 -5.233 1.00 91.94 121 ALA A N 1
ATOM 914 C CA . ALA A 1 121 ? 2.355 3.261 -4.954 1.00 91.94 121 ALA A CA 1
ATOM 915 C C . ALA A 1 121 ? 2.265 2.908 -3.455 1.00 91.94 121 ALA A C 1
ATOM 917 O O . ALA A 1 121 ? 1.164 2.762 -2.921 1.00 91.94 121 ALA A O 1
ATOM 918 N N . ASP A 1 122 ? 3.399 2.855 -2.750 1.00 88.94 122 ASP A N 1
ATOM 919 C CA . ASP A 1 122 ? 3.438 2.604 -1.304 1.00 88.94 122 ASP A CA 1
ATOM 920 C C . ASP A 1 122 ? 2.757 3.715 -0.490 1.00 88.94 122 ASP A C 1
ATOM 922 O O . ASP A 1 122 ? 2.050 3.432 0.481 1.00 88.94 122 ASP A O 1
ATOM 926 N N . ALA A 1 123 ? 2.906 4.981 -0.894 1.00 90.38 123 ALA A N 1
ATOM 927 C CA . ALA A 1 123 ? 2.248 6.105 -0.230 1.00 90.38 123 ALA A CA 1
ATOM 928 C C . ALA A 1 123 ? 0.728 6.071 -0.450 1.00 90.38 123 ALA A C 1
ATOM 930 O O . ALA A 1 123 ? -0.046 6.347 0.473 1.00 90.38 123 ALA A O 1
ATOM 931 N N . VAL A 1 124 ? 0.283 5.670 -1.644 1.00 91.69 124 VAL A N 1
ATOM 932 C CA . VAL A 1 124 ? -1.140 5.444 -1.931 1.00 91.69 124 VAL A CA 1
ATOM 933 C C . VAL A 1 124 ? -1.692 4.321 -1.052 1.00 91.69 124 VAL A C 1
ATOM 935 O O . VAL A 1 124 ? -2.714 4.520 -0.391 1.00 91.69 124 VAL A O 1
ATOM 938 N N . ILE A 1 125 ? -1.002 3.176 -0.968 1.00 90.56 125 ILE A N 1
ATOM 939 C CA . ILE A 1 125 ? -1.383 2.068 -0.075 1.00 90.56 125 ILE A CA 1
ATOM 940 C C . ILE A 1 125 ? -1.481 2.563 1.372 1.00 90.56 125 ILE A C 1
ATOM 942 O O . ILE A 1 125 ? -2.472 2.294 2.050 1.00 90.56 125 ILE A O 1
ATOM 946 N N . ALA A 1 126 ? -0.494 3.328 1.843 1.00 89.38 126 ALA A N 1
ATOM 947 C CA . ALA A 1 126 ? -0.483 3.880 3.193 1.00 89.38 126 ALA A CA 1
ATOM 948 C C . ALA A 1 126 ? -1.725 4.725 3.496 1.00 89.38 126 ALA A C 1
ATOM 950 O O . ALA A 1 126 ? -2.340 4.588 4.555 1.00 89.38 126 ALA A O 1
ATOM 951 N N . ASN A 1 127 ? -2.109 5.592 2.560 1.00 91.12 127 ASN A N 1
ATOM 952 C CA . ASN A 1 127 ? -3.284 6.443 2.702 1.00 91.12 127 ASN A CA 1
ATOM 953 C C . ASN A 1 127 ? -4.580 5.623 2.701 1.00 91.12 127 ASN A C 1
ATOM 955 O O . ASN A 1 127 ? -5.448 5.868 3.540 1.00 91.12 127 ASN A O 1
ATOM 959 N N . LEU A 1 128 ? -4.689 4.605 1.842 1.00 91.38 128 LEU A N 1
ATOM 960 C CA . LEU A 1 128 ? -5.831 3.684 1.838 1.00 91.38 128 LEU A CA 1
ATOM 961 C C . LEU A 1 128 ? -5.954 2.918 3.161 1.00 91.38 128 LEU A C 1
ATOM 963 O O . LEU A 1 128 ? -7.057 2.768 3.684 1.00 91.38 128 LEU A O 1
ATOM 967 N N . VAL A 1 129 ? -4.835 2.484 3.747 1.00 91.81 129 VAL A N 1
ATOM 968 C CA . VAL A 1 129 ? -4.826 1.832 5.064 1.00 91.81 129 VAL A CA 1
ATOM 969 C C . VAL A 1 129 ? -5.258 2.802 6.161 1.00 91.81 129 VAL A C 1
ATOM 971 O O . VAL A 1 129 ? -6.057 2.426 7.011 1.00 91.81 129 VAL A O 1
ATOM 974 N N . LYS A 1 130 ? -4.811 4.063 6.141 1.00 91.75 130 LYS A N 1
ATOM 975 C CA . LYS A 1 130 ? -5.276 5.079 7.106 1.00 91.75 130 LYS A CA 1
ATOM 976 C C . LYS A 1 130 ? -6.787 5.298 7.025 1.00 91.75 130 LYS A C 1
ATOM 978 O O . LYS A 1 130 ? -7.450 5.380 8.059 1.00 91.75 130 LYS A O 1
ATOM 983 N N . VAL A 1 131 ? -7.337 5.360 5.811 1.00 92.62 131 VAL A N 1
ATOM 984 C CA . VAL A 1 131 ? -8.790 5.434 5.596 1.00 92.62 131 VAL A CA 1
ATOM 985 C C . VAL A 1 131 ? -9.472 4.175 6.130 1.00 92.62 131 VAL A C 1
ATOM 987 O O . VAL A 1 131 ? -10.439 4.286 6.878 1.00 92.62 131 VAL A O 1
ATOM 990 N N . TRP A 1 132 ? -8.938 2.988 5.836 1.00 93.88 132 TRP A N 1
ATOM 991 C CA . TRP A 1 132 ? -9.459 1.720 6.350 1.00 93.88 132 TRP A CA 1
ATOM 992 C C . TRP A 1 132 ? -9.469 1.671 7.885 1.00 93.88 132 TRP A C 1
ATOM 994 O O . TRP A 1 132 ? -10.493 1.318 8.471 1.00 93.88 132 TRP A O 1
ATOM 1004 N N . ILE A 1 133 ? -8.376 2.082 8.542 1.00 93.94 133 ILE A N 1
ATOM 1005 C CA . ILE A 1 133 ? -8.267 2.166 10.007 1.00 93.94 133 ILE A CA 1
ATOM 1006 C C . ILE A 1 133 ? -9.369 3.073 10.546 1.00 93.94 133 ILE A C 1
ATOM 1008 O O . ILE A 1 133 ? -10.115 2.672 11.438 1.00 93.94 133 ILE A O 1
ATOM 1012 N N . LYS A 1 134 ? -9.506 4.277 9.979 1.00 94.50 134 LYS A N 1
ATOM 1013 C CA . LYS A 1 134 ? -10.539 5.229 10.389 1.00 94.50 134 LYS A CA 1
ATOM 1014 C C . LYS A 1 134 ? -11.935 4.612 10.281 1.00 94.50 134 LYS A C 1
ATOM 1016 O O . LYS A 1 134 ? -12.674 4.628 11.258 1.00 94.50 134 LYS A O 1
ATOM 1021 N N . THR A 1 135 ? -12.260 3.997 9.145 1.00 94.12 135 THR A N 1
ATOM 1022 C CA . THR A 1 135 ? -13.554 3.336 8.922 1.00 94.12 135 THR A CA 1
ATOM 1023 C C . THR A 1 135 ? -13.817 2.220 9.937 1.00 94.12 135 THR A C 1
ATOM 1025 O O . THR A 1 135 ? -14.930 2.100 10.451 1.00 94.12 135 THR A O 1
ATOM 1028 N N . ARG A 1 136 ? -12.807 1.401 10.263 1.00 93.69 136 ARG A N 1
ATOM 1029 C CA . ARG A 1 136 ? -12.928 0.328 11.266 1.00 93.69 136 ARG A CA 1
ATOM 1030 C C . ARG A 1 136 ? -13.186 0.880 12.667 1.00 93.69 136 ARG A C 1
ATOM 1032 O O . ARG A 1 136 ? -14.084 0.393 13.351 1.00 93.69 136 ARG A O 1
ATOM 1039 N N . VAL A 1 137 ? -12.442 1.910 13.060 1.00 95.31 137 VAL A N 1
ATOM 1040 C CA . VAL A 1 137 ? -12.567 2.584 14.360 1.00 95.31 137 VAL A CA 1
ATOM 1041 C C . VAL A 1 137 ? -13.926 3.280 14.493 1.00 95.31 137 VAL A C 1
ATOM 1043 O O . VAL A 1 137 ? -14.611 3.101 15.500 1.00 95.31 137 VAL A O 1
ATOM 1046 N N . ASP A 1 138 ? -14.363 4.011 13.466 1.00 95.31 138 ASP A N 1
ATOM 1047 C CA . ASP A 1 138 ? -15.662 4.694 13.459 1.00 95.31 138 ASP A CA 1
ATOM 1048 C C . ASP A 1 138 ? -16.816 3.681 13.566 1.00 95.31 138 ASP A C 1
ATOM 1050 O O . ASP A 1 138 ? -17.720 3.841 14.390 1.00 95.31 138 ASP A O 1
ATOM 1054 N N . ARG A 1 139 ? -16.736 2.565 12.829 1.00 93.81 139 ARG A N 1
ATOM 1055 C CA . ARG A 1 139 ? -17.722 1.478 12.911 1.00 93.81 139 ARG A CA 1
ATOM 1056 C C . ARG A 1 139 ? -17.762 0.818 14.291 1.00 93.81 139 ARG A C 1
ATOM 1058 O O . ARG A 1 139 ? -18.850 0.492 14.766 1.00 93.81 139 ARG A O 1
ATOM 1065 N N . LEU A 1 140 ? -16.611 0.609 14.937 1.00 94.00 140 LEU A N 1
ATOM 1066 C CA . LEU A 1 140 ? -16.548 0.083 16.305 1.00 94.00 140 LEU A CA 1
ATOM 1067 C C . LEU A 1 140 ? -17.243 1.036 17.285 1.00 94.00 140 LEU A C 1
ATOM 1069 O O . LEU A 1 140 ? -18.034 0.595 18.116 1.00 94.00 140 LEU A O 1
ATOM 1073 N N . LYS A 1 141 ? -17.012 2.344 17.156 1.00 94.44 141 LYS A N 1
ATOM 1074 C CA . LYS A 1 141 ? -17.666 3.351 17.995 1.00 94.44 141 LYS A CA 1
ATOM 1075 C C . LYS A 1 141 ? -19.192 3.339 17.842 1.00 94.44 141 LYS A C 1
ATOM 1077 O O . LYS A 1 141 ? -19.903 3.292 18.843 1.00 94.44 141 LYS A O 1
ATOM 1082 N N . GLU A 1 142 ? -19.702 3.320 16.611 1.00 94.56 142 GLU A N 1
ATOM 1083 C CA . GLU A 1 142 ? -21.147 3.198 16.353 1.00 94.56 142 GLU A CA 1
ATOM 1084 C C . GLU A 1 142 ? -21.726 1.894 16.912 1.00 94.56 142 GLU A C 1
ATOM 1086 O O . GLU A 1 142 ? -22.855 1.842 17.405 1.00 94.56 142 GLU A O 1
ATOM 1091 N N . TRP A 1 143 ? -20.955 0.812 16.820 1.00 94.06 143 TRP A N 1
ATOM 1092 C CA . TRP A 1 143 ? -21.347 -0.480 17.350 1.00 94.06 143 TRP A CA 1
ATOM 1093 C C . TRP A 1 143 ? -21.448 -0.452 18.883 1.00 94.06 143 TRP A C 1
ATOM 1095 O O . TRP A 1 143 ? -22.446 -0.937 19.424 1.00 94.06 143 TRP A O 1
ATOM 1105 N N . VAL A 1 144 ? -20.489 0.183 19.569 1.00 93.75 144 VAL A N 1
ATOM 1106 C CA . VAL A 1 144 ? -20.525 0.419 21.023 1.00 93.75 144 VAL A CA 1
ATOM 1107 C C . VAL A 1 144 ? -21.794 1.169 21.421 1.00 93.75 144 VAL A C 1
ATOM 1109 O O . VAL A 1 144 ? -22.479 0.761 22.359 1.00 93.75 144 VAL A O 1
ATOM 1112 N N . ASP A 1 145 ? -22.144 2.228 20.687 1.00 92.75 145 ASP A N 1
ATOM 1113 C CA . ASP A 1 145 ? -23.348 3.015 20.960 1.00 92.75 145 ASP A CA 1
ATOM 1114 C C . ASP A 1 145 ? -24.626 2.178 20.881 1.00 92.75 145 ASP A C 1
ATOM 1116 O O . ASP A 1 145 ? -25.461 2.248 21.786 1.00 92.75 145 ASP A O 1
ATOM 1120 N N . ARG A 1 146 ? -24.768 1.360 19.831 1.00 91.62 146 ARG A N 1
ATOM 1121 C CA . ARG A 1 146 ? -25.943 0.494 19.656 1.00 91.62 146 ARG A CA 1
ATOM 1122 C C . ARG A 1 146 ? -26.041 -0.580 20.735 1.00 91.62 146 ARG A C 1
ATOM 1124 O O . ARG A 1 146 ? -27.133 -0.829 21.236 1.00 91.62 146 ARG A O 1
ATOM 1131 N N . ASN A 1 147 ? -24.922 -1.198 21.107 1.00 90.31 147 ASN A N 1
ATOM 1132 C CA . ASN A 1 147 ? -24.944 -2.307 22.059 1.00 90.31 147 ASN A CA 1
ATOM 1133 C C . ASN A 1 147 ? -25.259 -1.836 23.465 1.00 90.31 147 ASN A C 1
ATOM 1135 O O . ASN A 1 147 ? -26.143 -2.400 24.095 1.00 90.31 147 ASN A O 1
ATOM 1139 N N . LEU A 1 148 ? -24.641 -0.747 23.921 1.00 89.94 148 LEU A N 1
ATOM 1140 C CA . LEU A 1 148 ? -24.943 -0.199 25.243 1.00 89.94 148 LEU A CA 1
ATOM 1141 C C . LEU A 1 148 ? -26.388 0.309 25.365 1.00 89.94 148 LEU A C 1
ATOM 1143 O O . LEU A 1 148 ? -26.940 0.309 26.459 1.00 89.94 148 LEU A O 1
ATOM 1147 N N . GLN A 1 149 ? -27.020 0.737 24.266 1.00 87.75 149 GLN A N 1
ATOM 1148 C CA . GLN A 1 149 ? -28.444 1.101 24.267 1.00 87.75 149 GLN A CA 1
ATOM 1149 C C . GLN A 1 149 ? -29.377 -0.109 24.389 1.00 87.75 149 GLN A C 1
ATOM 1151 O O . GLN A 1 149 ? -30.465 0.016 24.947 1.00 87.75 149 GLN A O 1
ATOM 1156 N N . GLN A 1 150 ? -28.985 -1.251 23.826 1.00 86.12 150 GLN A N 1
ATOM 1157 C CA . GLN A 1 150 ? -29.797 -2.472 23.792 1.00 86.12 150 GLN A CA 1
ATOM 1158 C C . GLN A 1 150 ? -29.479 -3.427 24.950 1.00 86.12 150 GLN A C 1
ATOM 1160 O O . GLN A 1 150 ? -30.231 -4.367 25.201 1.00 86.12 150 GLN A O 1
ATOM 1165 N N . GLU A 1 151 ? -28.371 -3.200 25.652 1.00 85.81 151 GLU A N 1
ATOM 1166 C CA . GLU A 1 151 ? -27.879 -4.089 26.690 1.00 85.81 151 GLU A CA 1
ATOM 1167 C C . GLU A 1 151 ? -28.716 -4.003 27.970 1.00 85.81 151 GLU A C 1
ATOM 1169 O O . GLU A 1 151 ? -28.821 -2.965 28.623 1.00 85.81 151 GLU A O 1
ATOM 1174 N N . VAL A 1 152 ? -29.266 -5.150 28.367 1.00 82.19 152 VAL A N 1
ATOM 1175 C CA . VAL A 1 152 ? -29.937 -5.338 29.655 1.00 82.19 152 VAL A CA 1
ATOM 1176 C C . VAL A 1 152 ? -29.055 -6.231 30.519 1.00 82.19 152 VAL A C 1
ATOM 1178 O O . VAL A 1 152 ? -29.207 -7.451 30.540 1.00 82.19 152 VAL A O 1
ATOM 1181 N N . TRP A 1 153 ? -28.099 -5.628 31.226 1.00 79.25 153 TRP A N 1
ATOM 1182 C CA . TRP A 1 153 ? -27.203 -6.372 32.110 1.00 79.25 153 TRP A CA 1
ATOM 1183 C C . TRP A 1 153 ? -27.771 -6.482 33.528 1.00 79.25 153 TRP A C 1
ATOM 1185 O O . TRP A 1 153 ? -28.060 -5.478 34.181 1.00 79.25 153 TRP A O 1
ATOM 1195 N N . LYS A 1 154 ? -27.896 -7.716 34.029 1.00 74.75 154 LYS A N 1
ATOM 1196 C CA . LYS A 1 154 ? -28.298 -8.005 35.409 1.00 74.75 154 LYS A CA 1
ATOM 1197 C C . LYS A 1 154 ? -27.217 -8.833 36.112 1.00 74.75 154 LYS A C 1
ATOM 1199 O O . LYS A 1 154 ? -26.973 -9.968 35.702 1.00 74.75 154 LYS A O 1
ATOM 1204 N N . PRO A 1 155 ? -26.615 -8.330 37.206 1.00 69.12 155 PRO A N 1
ATOM 1205 C CA . PRO A 1 155 ? -25.515 -9.015 37.889 1.00 69.12 155 PRO A CA 1
ATOM 1206 C C . PRO A 1 155 ? -25.849 -10.420 38.410 1.00 69.12 155 PRO A C 1
ATOM 1208 O O . PRO A 1 155 ? -24.964 -11.256 38.512 1.00 69.12 155 PRO A O 1
ATOM 1211 N N . GLN A 1 156 ? -27.111 -10.682 38.768 1.00 67.31 156 GLN A N 1
ATOM 1212 C CA . GLN A 1 156 ? -27.526 -11.962 39.359 1.00 67.31 156 GLN A CA 1
ATOM 1213 C C . GLN A 1 156 ? -27.786 -13.066 38.326 1.00 67.31 156 GLN A C 1
ATOM 1215 O O . GLN A 1 156 ? -27.752 -14.240 38.679 1.00 67.31 156 GLN A O 1
ATOM 1220 N N . GLU A 1 157 ? -28.067 -12.698 37.073 1.00 67.69 157 GLU A N 1
ATOM 1221 C CA . GLU A 1 157 ? -28.412 -13.649 36.006 1.00 67.69 157 GLU A CA 1
ATOM 1222 C C . GLU A 1 157 ? -27.166 -14.074 35.203 1.00 67.69 157 GLU A C 1
ATOM 1224 O O . GLU A 1 157 ? -27.129 -15.176 34.661 1.00 67.69 157 GLU A O 1
ATOM 1229 N N . ASN A 1 158 ? -26.109 -13.252 35.196 1.00 66.94 158 ASN A N 1
ATOM 1230 C CA . ASN A 1 158 ? -24.864 -13.515 34.473 1.00 66.94 158 ASN A CA 1
ATOM 1231 C C . ASN A 1 158 ? -23.800 -14.123 35.400 1.00 66.94 158 ASN A C 1
ATOM 1233 O O . ASN A 1 158 ? -23.112 -13.407 36.126 1.00 66.94 158 ASN A O 1
ATOM 1237 N N . GLN A 1 159 ? -23.641 -15.449 35.352 1.00 65.00 159 GLN A N 1
ATOM 1238 C CA . GLN A 1 159 ? -22.692 -16.197 36.198 1.00 65.00 159 GLN A CA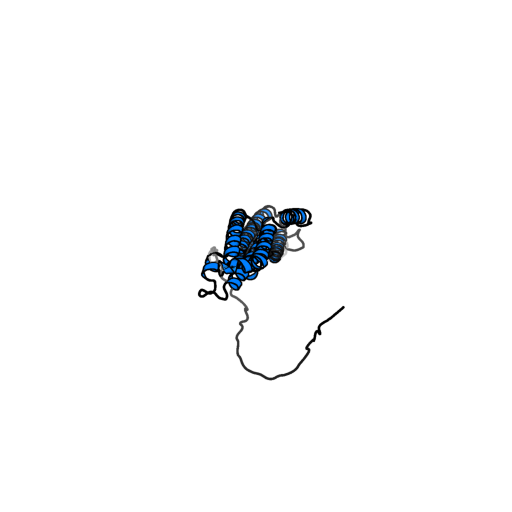 1
ATOM 1239 C C . GLN A 1 159 ? -21.220 -15.804 35.979 1.00 65.00 159 GLN A C 1
ATOM 1241 O O . GLN A 1 159 ? -20.388 -16.002 36.859 1.00 65.00 159 GLN A O 1
ATOM 1246 N N . GLU A 1 160 ? -20.904 -15.235 34.816 1.00 74.50 160 GLU A N 1
ATOM 1247 C CA . GLU A 1 160 ? -19.541 -14.919 34.381 1.00 74.50 160 GLU A CA 1
ATOM 1248 C C . GLU A 1 160 ? -19.021 -13.574 34.926 1.00 74.50 160 GLU A C 1
ATOM 1250 O O . GLU A 1 160 ? -17.824 -13.301 34.880 1.00 74.50 160 GLU A O 1
ATOM 1255 N N . GLY A 1 161 ? -19.900 -12.738 35.494 1.00 81.88 161 GLY A N 1
ATOM 1256 C CA . GLY A 1 161 ? -19.514 -11.502 36.186 1.00 81.88 161 GLY A CA 1
ATOM 1257 C C . GLY A 1 161 ? -19.129 -10.320 35.286 1.00 81.88 161 GLY A C 1
ATOM 1258 O O . GLY A 1 161 ? -18.764 -9.266 35.806 1.00 81.88 161 GLY A O 1
ATOM 1259 N N . TYR A 1 162 ? -19.242 -10.449 33.963 1.00 85.12 162 TYR A N 1
ATOM 1260 C CA . TYR A 1 162 ? -19.020 -9.366 33.000 1.00 85.12 162 TYR A CA 1
ATOM 1261 C C . TYR A 1 162 ? -20.251 -9.103 32.122 1.00 85.12 162 TYR A C 1
ATOM 1263 O O . TYR A 1 162 ? -21.206 -9.881 32.089 1.00 85.12 162 TYR A O 1
ATOM 1271 N N . ALA A 1 163 ? -20.254 -7.944 31.464 1.00 87.31 163 ALA A N 1
ATOM 1272 C CA . ALA A 1 163 ? -21.301 -7.534 30.537 1.00 87.31 163 ALA A CA 1
ATOM 1273 C C . ALA A 1 163 ? -21.046 -8.143 29.143 1.00 87.31 163 ALA A C 1
ATOM 1275 O O . ALA A 1 163 ? -19.895 -8.106 28.693 1.00 87.31 163 ALA A O 1
ATOM 1276 N N . PRO A 1 164 ? -22.063 -8.686 28.445 1.00 88.00 164 PRO A N 1
ATOM 1277 C CA . PRO A 1 164 ? -21.907 -9.206 27.084 1.00 88.00 164 PRO A CA 1
ATOM 1278 C C . PRO A 1 164 ? -21.279 -8.201 26.111 1.00 88.00 164 PRO A C 1
ATOM 1280 O O . PRO A 1 164 ? -20.461 -8.584 25.275 1.00 88.00 164 PRO A O 1
ATOM 1283 N N . SER A 1 165 ? -21.589 -6.907 26.252 1.00 91.50 165 SER A N 1
ATOM 1284 C CA . SER A 1 165 ? -20.980 -5.862 25.424 1.00 91.50 165 SER A CA 1
ATOM 1285 C C . SER A 1 165 ? -19.460 -5.772 25.591 1.00 91.50 165 SER A C 1
ATOM 1287 O O . SER A 1 165 ? -18.763 -5.485 24.620 1.00 91.50 165 SER A O 1
ATOM 1289 N N . ALA A 1 166 ? -18.920 -6.075 26.778 1.00 91.31 166 ALA A N 1
ATOM 1290 C CA . ALA A 1 166 ? -17.481 -6.047 27.035 1.00 91.31 166 ALA A CA 1
ATOM 1291 C C . ALA A 1 166 ? -16.739 -7.138 26.251 1.00 91.31 166 ALA A C 1
ATOM 1293 O O . ALA A 1 166 ? -15.694 -6.868 25.659 1.00 91.31 166 ALA A O 1
ATOM 1294 N N . VAL A 1 167 ? -17.290 -8.356 26.232 1.00 91.25 167 VAL A N 1
ATOM 1295 C CA . VAL A 1 167 ? -16.735 -9.492 25.473 1.00 91.25 167 VAL A CA 1
ATOM 1296 C C . VAL A 1 167 ? -16.669 -9.146 23.995 1.00 91.25 167 VAL A C 1
ATOM 1298 O O . VAL A 1 167 ? -15.665 -9.368 23.326 1.00 91.25 167 VAL A O 1
ATOM 1301 N N . GLU A 1 168 ? -17.740 -8.552 23.499 1.00 91.62 168 GLU A N 1
ATOM 1302 C CA . GLU A 1 168 ? -17.910 -8.294 22.085 1.00 91.62 168 GLU A CA 1
ATOM 1303 C C . GLU A 1 168 ? -17.061 -7.112 21.589 1.00 91.62 168 GLU A C 1
ATOM 1305 O O . GLU A 1 168 ? -16.484 -7.188 20.506 1.00 91.62 168 GLU A O 1
ATOM 1310 N N . VAL A 1 169 ? -16.875 -6.062 22.403 1.00 93.88 169 VAL A N 1
ATOM 1311 C CA . VAL A 1 169 ? -15.885 -5.006 22.114 1.00 93.88 169 VAL A CA 1
ATOM 1312 C C . VAL A 1 169 ? -14.488 -5.604 21.966 1.00 93.88 169 VAL A C 1
ATOM 1314 O O . VAL A 1 169 ? -13.782 -5.274 21.013 1.00 93.88 169 VAL A O 1
ATOM 1317 N N . LEU A 1 170 ? -14.090 -6.494 22.881 1.00 94.19 170 LEU A N 1
ATOM 1318 C CA . LEU A 1 170 ? -12.784 -7.151 22.818 1.00 94.19 170 LEU A CA 1
ATOM 1319 C C 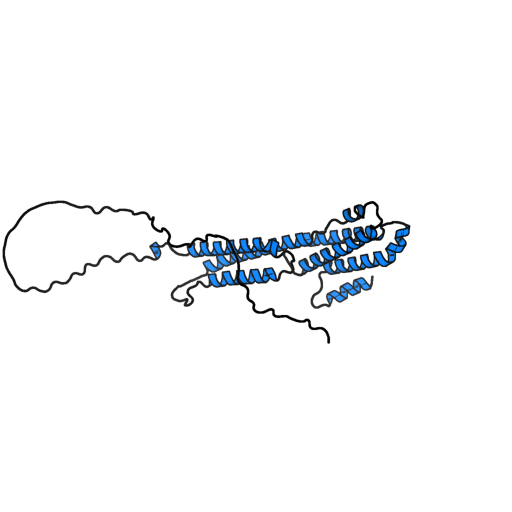. LEU A 1 170 ? -12.668 -8.073 21.598 1.00 94.19 170 LEU A C 1
ATOM 1321 O O . LEU A 1 170 ? -11.637 -8.043 20.932 1.00 94.19 170 LEU A O 1
ATOM 1325 N N . ARG A 1 171 ? -13.730 -8.812 21.251 1.00 94.88 171 ARG A N 1
ATOM 1326 C CA . ARG A 1 171 ? -13.777 -9.644 20.038 1.00 94.88 171 ARG A CA 1
ATOM 1327 C C . ARG A 1 171 ? -13.585 -8.811 18.770 1.00 94.88 171 ARG A C 1
ATOM 1329 O O . ARG A 1 171 ? -12.780 -9.170 17.923 1.00 94.88 171 ARG A O 1
ATOM 1336 N N . ILE A 1 172 ? -14.280 -7.680 18.636 1.00 94.12 172 ILE A N 1
ATOM 1337 C CA . ILE A 1 172 ? -14.154 -6.817 17.447 1.00 94.12 172 ILE A CA 1
ATOM 1338 C C . ILE A 1 172 ? -12.751 -6.203 17.355 1.00 94.12 172 ILE A C 1
ATOM 1340 O O . ILE A 1 172 ? -12.225 -6.033 16.253 1.00 94.12 172 ILE A O 1
ATOM 1344 N N . ILE A 1 173 ? -12.141 -5.858 18.491 1.00 95.12 173 ILE A N 1
ATOM 1345 C CA . ILE A 1 173 ? -10.756 -5.377 18.541 1.00 95.12 173 ILE A CA 1
ATOM 1346 C C . ILE A 1 173 ? -9.796 -6.453 18.032 1.00 95.12 173 ILE A C 1
ATOM 1348 O O . ILE A 1 173 ? -8.983 -6.157 17.159 1.00 95.12 173 ILE A O 1
ATOM 1352 N N . ASP A 1 174 ? -9.929 -7.680 18.533 1.00 95.75 174 ASP A N 1
ATOM 1353 C CA . ASP A 1 174 ? -9.128 -8.835 18.118 1.00 95.75 174 ASP A CA 1
ATOM 1354 C C . ASP A 1 174 ? -9.265 -9.094 16.609 1.00 95.75 174 ASP A C 1
ATOM 1356 O O . ASP A 1 174 ? -8.281 -9.062 15.873 1.00 95.75 174 ASP A O 1
ATOM 1360 N N . GLU A 1 175 ? -10.500 -9.158 16.101 1.00 95.88 175 GLU A N 1
ATOM 1361 C CA . GLU A 1 175 ? -10.778 -9.318 14.668 1.00 95.88 175 GLU A CA 1
ATOM 1362 C C . GLU A 1 175 ? -10.231 -8.171 13.813 1.00 95.88 175 GLU A C 1
ATOM 1364 O O . GLU A 1 175 ? -9.839 -8.371 12.662 1.00 95.88 175 GLU A O 1
ATOM 1369 N N . THR A 1 176 ? -10.208 -6.949 14.349 1.00 94.81 176 THR A N 1
ATOM 1370 C CA . THR A 1 176 ? -9.647 -5.793 13.643 1.00 94.81 176 THR A CA 1
ATOM 1371 C C . THR A 1 176 ? -8.125 -5.886 13.560 1.00 94.81 176 THR A C 1
ATOM 1373 O O . THR A 1 176 ? -7.563 -5.531 12.524 1.00 94.81 176 THR A O 1
ATOM 1376 N N . LEU A 1 177 ? -7.461 -6.373 14.612 1.00 94.44 177 LEU A N 1
ATOM 1377 C CA . LEU A 1 177 ? -6.016 -6.606 14.617 1.00 94.44 177 LEU A CA 1
ATOM 1378 C C . LEU A 1 177 ? -5.639 -7.744 13.666 1.00 94.44 177 LEU A C 1
ATOM 1380 O O . LEU A 1 177 ? -4.743 -7.566 12.841 1.00 94.44 177 LEU A O 1
ATOM 1384 N N . ASP A 1 178 ? -6.370 -8.856 13.701 1.00 93.88 178 ASP A N 1
ATOM 1385 C CA . ASP A 1 178 ? -6.182 -9.963 12.762 1.00 93.88 178 ASP A CA 1
ATOM 1386 C C . ASP A 1 178 ? -6.357 -9.501 11.314 1.00 93.88 178 ASP A C 1
ATOM 1388 O O . ASP A 1 178 ? -5.490 -9.731 10.466 1.00 93.88 178 ASP A O 1
ATOM 1392 N N . ALA A 1 179 ? -7.443 -8.776 11.028 1.00 92.00 179 ALA A N 1
ATOM 1393 C CA . ALA A 1 179 ? -7.686 -8.225 9.702 1.00 92.00 179 ALA A CA 1
ATOM 1394 C C . ALA A 1 179 ? -6.587 -7.242 9.279 1.00 92.00 179 ALA A C 1
ATOM 1396 O O . ALA A 1 179 ? -6.216 -7.228 8.107 1.00 92.00 179 ALA A O 1
ATOM 1397 N N . TYR A 1 180 ? -6.058 -6.441 10.212 1.00 90.94 180 TYR A N 1
ATOM 1398 C CA . TYR A 1 180 ? -4.954 -5.527 9.946 1.00 90.94 180 TYR A CA 1
ATOM 1399 C C . TYR A 1 180 ? -3.699 -6.292 9.530 1.00 90.94 180 TYR A C 1
ATOM 1401 O O . TYR A 1 180 ? -3.169 -6.005 8.465 1.00 90.94 180 TYR A O 1
ATOM 1409 N N . PHE A 1 181 ? -3.259 -7.303 10.284 1.00 90.06 181 PHE A N 1
ATOM 1410 C CA . PHE A 1 181 ? -2.048 -8.065 9.945 1.00 90.06 181 PHE A CA 1
ATOM 1411 C C . PHE A 1 181 ? -2.187 -8.916 8.677 1.00 90.06 181 PHE A C 1
ATOM 1413 O O . PHE A 1 181 ? -1.187 -9.202 8.018 1.00 90.06 181 PHE A O 1
ATOM 1420 N N . GLN A 1 182 ? -3.413 -9.271 8.291 1.00 88.06 182 GLN A N 1
ATOM 1421 C CA . GLN A 1 182 ? -3.694 -9.918 7.008 1.00 88.06 182 GLN A CA 1
ATOM 1422 C C . GLN A 1 182 ? -3.629 -8.955 5.813 1.00 88.06 182 GLN A C 1
ATOM 1424 O O . GLN A 1 182 ? -3.591 -9.414 4.668 1.00 88.06 182 GLN A O 1
ATOM 1429 N N . LEU A 1 183 ? -3.599 -7.632 6.034 1.00 83.38 183 LEU A N 1
ATOM 1430 C CA . LEU A 1 183 ? -3.477 -6.683 4.933 1.00 83.38 183 LEU A CA 1
ATOM 1431 C C . LEU A 1 183 ? -2.140 -6.895 4.203 1.00 83.38 183 LEU A C 1
ATOM 1433 O O . LEU A 1 183 ? -1.081 -6.935 4.839 1.00 83.38 183 LEU A O 1
ATOM 1437 N N . PRO A 1 184 ? -2.153 -6.973 2.860 1.00 73.31 184 PRO A N 1
ATOM 1438 C CA . PRO A 1 184 ? -0.951 -7.159 2.059 1.00 73.31 184 PRO A CA 1
ATOM 1439 C C . PRO A 1 184 ? -0.133 -5.857 1.971 1.00 73.31 184 PRO A C 1
ATOM 1441 O O . PRO A 1 184 ? 0.074 -5.304 0.891 1.00 73.31 184 PRO A O 1
ATOM 1444 N N . ILE A 1 185 ? 0.402 -5.375 3.091 1.00 74.31 185 ILE A N 1
ATOM 1445 C CA . ILE A 1 185 ? 1.171 -4.127 3.177 1.00 74.31 185 ILE A CA 1
ATOM 1446 C C . ILE A 1 185 ? 2.540 -4.360 3.823 1.00 74.31 185 ILE A C 1
ATOM 1448 O O . ILE A 1 185 ? 2.692 -5.211 4.692 1.00 74.31 185 ILE A O 1
ATOM 1452 N N . LEU A 1 186 ? 3.549 -3.602 3.386 1.00 71.31 186 LEU A N 1
ATOM 1453 C CA . LEU A 1 186 ? 4.896 -3.642 3.973 1.00 71.31 186 LEU A CA 1
ATOM 1454 C C . LEU A 1 186 ? 5.031 -2.688 5.173 1.00 71.31 186 LEU A C 1
ATOM 1456 O O . LEU A 1 186 ? 5.858 -2.905 6.052 1.00 71.31 186 LEU A O 1
ATOM 1460 N N . MET A 1 187 ? 4.185 -1.656 5.253 1.00 75.38 187 MET A N 1
ATOM 1461 C CA . MET A 1 187 ? 4.298 -0.588 6.254 1.00 75.38 187 MET A CA 1
ATOM 1462 C C . MET A 1 187 ? 3.551 -0.847 7.572 1.00 75.38 187 MET A C 1
ATOM 1464 O O . MET A 1 187 ? 3.222 0.102 8.288 1.00 75.38 187 MET A O 1
ATOM 1468 N N . HIS A 1 188 ? 3.296 -2.112 7.918 1.00 78.56 188 HIS A N 1
ATOM 1469 C CA . HIS A 1 188 ? 2.611 -2.482 9.165 1.00 78.56 188 HIS A CA 1
ATOM 1470 C C . HIS A 1 188 ? 3.149 -1.753 10.409 1.00 78.56 188 HIS A C 1
ATOM 1472 O O . HIS A 1 188 ? 2.335 -1.209 11.157 1.00 78.56 188 HIS A O 1
ATOM 1478 N N . PRO A 1 189 ? 4.475 -1.650 10.642 1.00 85.56 189 PRO A N 1
ATOM 1479 C CA . PRO A 1 189 ? 4.994 -1.006 11.851 1.00 85.56 189 PRO A CA 1
ATOM 1480 C C . PRO A 1 189 ? 4.726 0.501 11.916 1.00 85.56 189 PRO A C 1
ATOM 1482 O O . PRO A 1 189 ? 4.569 1.047 13.003 1.00 85.56 189 PRO A O 1
ATOM 1485 N N . ALA A 1 190 ? 4.670 1.177 10.766 1.00 88.56 190 ALA A N 1
ATOM 1486 C CA . ALA A 1 190 ? 4.489 2.625 10.705 1.00 88.56 190 ALA A CA 1
ATOM 1487 C C . ALA A 1 190 ? 3.032 3.044 10.953 1.00 88.56 190 ALA A C 1
ATOM 1489 O O . ALA A 1 190 ? 2.789 4.132 11.465 1.00 88.56 190 ALA A O 1
ATOM 1490 N N . LEU A 1 191 ? 2.074 2.185 10.591 1.00 90.12 191 LEU A N 1
ATOM 1491 C CA . LEU A 1 191 ? 0.637 2.472 10.674 1.00 90.12 191 LEU A CA 1
ATOM 1492 C C . LEU A 1 191 ? -0.036 1.838 11.903 1.00 90.12 191 LEU A C 1
ATOM 1494 O O . LEU A 1 191 ? -1.121 2.262 12.300 1.00 90.12 191 LEU A O 1
ATOM 1498 N N . LEU A 1 192 ? 0.618 0.869 12.553 1.00 93.06 192 LEU A N 1
ATOM 1499 C CA . LEU A 1 192 ? 0.106 0.218 13.760 1.00 93.06 192 LEU A CA 1
ATOM 1500 C C . LEU A 1 192 ? -0.172 1.207 14.911 1.00 93.06 192 LEU A C 1
ATOM 1502 O O . LEU A 1 192 ? -1.211 1.057 15.554 1.00 93.06 192 LEU A O 1
ATOM 1506 N N . PRO A 1 193 ? 0.666 2.233 15.181 1.00 94.69 193 PRO A N 1
ATOM 1507 C CA . PRO A 1 193 ? 0.370 3.215 16.223 1.00 94.69 193 PRO A CA 1
ATOM 1508 C C . PRO A 1 193 ? -0.953 3.958 16.002 1.00 94.69 193 PRO A C 1
ATOM 1510 O O . PRO A 1 193 ? -1.681 4.188 16.967 1.00 94.69 193 PRO A O 1
ATOM 1513 N N . ASP A 1 194 ? -1.296 4.279 14.750 1.00 93.44 194 ASP A N 1
ATOM 1514 C CA . ASP A 1 194 ? -2.553 4.956 14.408 1.00 93.44 194 ASP A CA 1
ATOM 1515 C C . ASP A 1 194 ? -3.760 4.054 14.708 1.00 93.44 194 ASP A C 1
ATOM 1517 O O . ASP A 1 194 ? -4.749 4.507 15.292 1.00 93.44 194 ASP A O 1
ATOM 1521 N N . LEU A 1 195 ? -3.660 2.760 14.373 1.00 95.38 195 LEU A N 1
ATOM 1522 C CA . LEU A 1 195 ? -4.682 1.768 14.710 1.00 95.38 195 LEU A CA 1
ATOM 1523 C C . LEU A 1 195 ? -4.828 1.619 16.228 1.00 95.38 195 LEU A C 1
ATOM 1525 O O . LEU A 1 195 ? -5.932 1.752 16.752 1.00 95.38 195 LEU A O 1
ATOM 1529 N N . MET A 1 196 ? -3.722 1.398 16.942 1.00 96.69 196 MET A N 1
ATOM 1530 C CA . MET A 1 196 ? -3.734 1.209 18.395 1.00 96.69 196 MET A CA 1
ATOM 1531 C C . MET A 1 196 ? -4.307 2.424 19.125 1.00 96.69 196 MET A C 1
ATOM 1533 O O . MET A 1 196 ? -5.119 2.262 20.033 1.00 96.69 196 MET A O 1
ATOM 1537 N N . ALA A 1 197 ? -3.954 3.640 18.699 1.00 96.50 197 ALA A N 1
ATOM 1538 C CA . ALA A 1 197 ? -4.520 4.864 19.254 1.00 96.50 197 ALA A CA 1
ATOM 1539 C C . ALA A 1 197 ? -6.033 4.979 18.993 1.00 96.50 197 ALA A C 1
ATOM 1541 O O . ALA A 1 197 ? -6.777 5.452 19.854 1.00 96.50 197 ALA A O 1
ATOM 1542 N N . GLY A 1 198 ?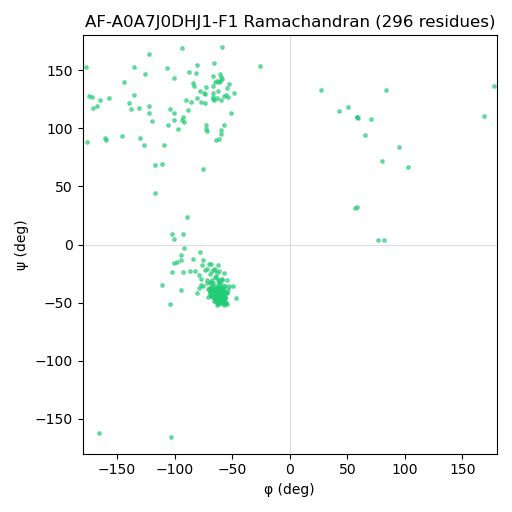 -6.511 4.551 17.821 1.00 95.94 198 GLY A N 1
ATOM 1543 C CA . GLY A 1 198 ? -7.939 4.510 17.503 1.00 95.94 198 GLY A CA 1
ATOM 1544 C C . GLY A 1 198 ? -8.717 3.505 18.359 1.00 95.94 198 GLY A C 1
ATOM 1545 O O . GLY A 1 198 ? -9.786 3.835 18.881 1.00 95.94 198 GLY A O 1
ATOM 1546 N N . LEU A 1 199 ? -8.162 2.306 18.549 1.00 96.62 199 LEU A N 1
ATOM 1547 C CA . LEU A 1 199 ? -8.760 1.251 19.371 1.00 96.62 199 LEU A CA 1
ATOM 1548 C C . LEU A 1 199 ? -8.764 1.622 20.861 1.00 96.62 199 LEU A C 1
ATOM 1550 O O . LEU A 1 199 ? -9.800 1.480 21.508 1.00 96.62 199 LEU A O 1
ATOM 1554 N N . ASP A 1 200 ? -7.669 2.180 21.388 1.00 96.56 200 ASP A N 1
ATOM 1555 C CA . ASP A 1 200 ? -7.593 2.687 22.768 1.00 96.56 200 ASP A CA 1
ATOM 1556 C C . ASP A 1 200 ? -8.662 3.758 23.031 1.00 96.56 200 ASP A C 1
ATOM 1558 O O . ASP A 1 200 ? -9.428 3.665 23.993 1.00 96.56 200 ASP A O 1
ATOM 1562 N N . ARG A 1 201 ? -8.815 4.725 22.116 1.00 96.56 201 ARG A N 1
ATOM 1563 C CA . ARG A 1 201 ? -9.880 5.737 22.205 1.00 96.56 201 ARG A CA 1
ATOM 1564 C C . ARG A 1 201 ? -11.277 5.117 22.201 1.00 96.56 201 ARG A C 1
ATOM 1566 O O . ARG A 1 201 ? -12.141 5.587 22.939 1.00 96.56 201 ARG A O 1
ATOM 1573 N N . CYS A 1 202 ? -11.516 4.075 21.403 1.00 95.56 202 CYS A N 1
ATOM 1574 C CA . CYS A 1 202 ? -12.796 3.360 21.412 1.00 95.56 202 CYS A CA 1
ATOM 1575 C C . CYS A 1 202 ? -13.034 2.619 22.731 1.00 95.56 202 CYS A C 1
ATOM 1577 O O . CYS A 1 202 ? -14.147 2.651 23.255 1.00 95.56 202 CYS A O 1
ATOM 1579 N N . LEU A 1 203 ? -11.997 2.007 23.303 1.00 95.81 203 LEU A N 1
ATOM 1580 C CA . LEU A 1 203 ? -12.089 1.318 24.587 1.00 95.81 203 LEU A CA 1
ATOM 1581 C C . LEU A 1 203 ? -12.404 2.305 25.722 1.00 95.81 203 LEU A C 1
ATOM 1583 O O . LEU A 1 203 ? -13.315 2.087 26.521 1.00 95.81 203 LEU A O 1
ATOM 1587 N N . GLN A 1 204 ? -11.705 3.441 25.755 1.00 96.31 204 GLN A N 1
ATOM 1588 C CA . GLN A 1 204 ? -11.966 4.528 26.702 1.00 96.31 204 GLN A CA 1
ATOM 1589 C C . GLN A 1 204 ? -13.373 5.111 26.530 1.00 96.31 204 GLN A C 1
ATOM 1591 O O . GLN A 1 204 ? -14.048 5.424 27.519 1.00 96.31 204 GLN A O 1
ATOM 1596 N N . TYR A 1 205 ? -13.837 5.228 25.282 1.00 95.94 205 TYR A N 1
ATOM 1597 C CA . TYR A 1 205 ? -15.196 5.655 24.974 1.00 95.94 205 TYR A CA 1
ATOM 1598 C C . TYR A 1 205 ? -16.229 4.683 25.552 1.00 95.94 205 TYR A C 1
ATOM 1600 O O . TYR A 1 205 ? -17.126 5.120 26.275 1.00 95.94 205 TYR A O 1
ATOM 1608 N N . TYR A 1 206 ? -16.055 3.377 25.322 1.00 95.44 206 TYR A N 1
ATOM 1609 C CA . TYR A 1 206 ? -16.892 2.327 25.904 1.00 95.44 206 TYR A CA 1
ATOM 1610 C C . TYR A 1 206 ? -16.932 2.413 27.436 1.00 95.44 206 TYR A C 1
ATOM 1612 O O . TYR A 1 206 ? -18.016 2.483 28.010 1.00 95.44 206 TYR A O 1
ATOM 1620 N N . ILE A 1 207 ? -15.772 2.503 28.101 1.00 94.50 207 ILE A N 1
ATOM 1621 C CA . ILE A 1 207 ? -15.682 2.600 29.570 1.00 94.50 207 ILE A CA 1
ATOM 1622 C C . ILE A 1 207 ? -16.460 3.814 30.085 1.00 94.50 207 ILE A C 1
ATOM 1624 O O . ILE A 1 207 ? -17.221 3.717 31.051 1.00 94.50 207 ILE A O 1
ATOM 1628 N N . THR A 1 208 ? -16.289 4.966 29.437 1.00 94.44 208 THR A N 1
ATOM 1629 C CA . THR A 1 208 ? -16.950 6.212 29.839 1.00 94.44 208 THR A CA 1
ATOM 1630 C C . THR A 1 208 ? -18.467 6.113 29.675 1.00 94.44 208 THR A C 1
ATOM 1632 O O . THR A 1 208 ? -19.213 6.479 30.587 1.00 94.44 208 THR A O 1
ATOM 1635 N N . LYS A 1 209 ? -18.932 5.569 28.544 1.00 92.25 209 LYS A N 1
ATOM 1636 C CA . LYS A 1 209 ? -20.354 5.353 28.257 1.00 92.25 209 LYS A CA 1
ATOM 1637 C C . LYS A 1 209 ? -20.988 4.336 29.205 1.00 92.25 209 LYS A C 1
ATOM 1639 O O . LYS A 1 209 ? -22.008 4.653 29.813 1.00 92.25 209 LYS A O 1
ATOM 1644 N N . ALA A 1 210 ? -20.366 3.175 29.401 1.00 91.00 210 ALA A N 1
ATOM 1645 C CA . ALA A 1 210 ? -20.839 2.152 30.331 1.00 91.00 210 ALA A CA 1
ATOM 1646 C C . ALA A 1 210 ? -20.951 2.713 31.758 1.00 91.00 210 ALA A C 1
ATOM 1648 O O . ALA A 1 210 ? -21.995 2.594 32.395 1.00 91.00 210 ALA A O 1
ATOM 1649 N N . LYS A 1 211 ? -19.927 3.443 32.227 1.00 89.38 211 LYS A N 1
ATOM 1650 C CA . LYS A 1 211 ? -19.952 4.110 33.538 1.00 89.38 211 LYS A CA 1
ATOM 1651 C C . LYS A 1 211 ? -21.075 5.140 33.654 1.00 89.38 211 LYS A C 1
ATOM 1653 O O . LYS A 1 211 ? -21.662 5.254 34.722 1.00 89.38 211 LYS A O 1
ATOM 1658 N N . SER A 1 212 ? -21.364 5.893 32.593 1.00 86.62 212 SER A N 1
ATOM 1659 C CA . SER A 1 212 ? -22.469 6.862 32.598 1.00 86.62 212 SER A CA 1
ATOM 1660 C C . SER A 1 212 ? -23.855 6.205 32.630 1.00 86.62 212 SER A C 1
ATOM 1662 O O . SER A 1 212 ? -24.798 6.815 33.124 1.00 86.62 212 SER A O 1
ATOM 1664 N N . GLY A 1 213 ? -23.970 4.962 32.143 1.00 80.62 213 GLY A N 1
ATOM 1665 C CA . GLY A 1 213 ? -25.171 4.137 32.291 1.00 80.62 213 GLY A CA 1
ATOM 1666 C C . GLY A 1 213 ? -25.358 3.596 33.712 1.00 80.62 213 GLY A C 1
ATOM 1667 O O . GLY A 1 213 ? -26.480 3.294 34.118 1.00 80.62 213 GLY A O 1
ATOM 1668 N N . CYS A 1 214 ? -24.286 3.520 34.504 1.00 76.56 214 CYS A N 1
ATOM 1669 C CA . CYS A 1 214 ? -24.372 3.198 35.922 1.00 76.56 214 CYS A CA 1
ATOM 1670 C C . CYS A 1 214 ? -24.929 4.403 36.699 1.00 76.56 214 CYS A C 1
ATOM 1672 O O . CYS A 1 214 ? -24.435 5.524 36.583 1.00 76.56 214 CYS A O 1
ATOM 1674 N N . GLY A 1 215 ? -25.948 4.174 37.532 1.00 71.81 215 GLY A N 1
ATOM 1675 C CA . GLY A 1 215 ? -26.521 5.217 38.386 1.00 71.81 215 GLY A CA 1
ATOM 1676 C C . GLY A 1 215 ? -25.504 5.851 39.347 1.00 71.81 215 GLY A C 1
ATOM 1677 O O . GLY A 1 215 ? -24.388 5.371 39.549 1.00 71.81 215 GLY A O 1
ATOM 1678 N N . SER A 1 216 ? -25.895 6.944 40.005 1.00 75.69 216 SER A N 1
ATOM 1679 C CA . SER A 1 216 ? -25.054 7.542 41.051 1.00 75.69 216 SER A CA 1
ATOM 1680 C C . SER A 1 216 ? -24.920 6.601 42.258 1.00 75.69 216 SER A C 1
ATOM 1682 O O . SER A 1 216 ? -25.819 5.796 42.515 1.00 75.69 216 SER A O 1
ATOM 1684 N N . ARG A 1 217 ? -23.853 6.742 43.060 1.00 73.25 217 ARG A N 1
ATOM 1685 C CA . ARG A 1 217 ? -23.647 5.966 44.304 1.00 73.25 217 ARG A CA 1
ATOM 1686 C C . ARG A 1 217 ? -24.879 5.977 45.220 1.00 73.25 217 ARG A C 1
ATOM 1688 O O . ARG A 1 217 ? -25.192 4.962 45.831 1.00 73.25 217 ARG A O 1
ATOM 1695 N N . ASN A 1 218 ? -25.604 7.093 45.262 1.00 70.00 218 ASN A N 1
ATOM 1696 C CA . ASN A 1 218 ? -26.796 7.266 46.097 1.00 70.00 218 ASN A CA 1
ATOM 1697 C C . ASN A 1 218 ? -27.987 6.405 45.643 1.00 70.00 218 ASN A C 1
ATOM 1699 O O . ASN A 1 218 ? -28.906 6.189 46.420 1.00 70.00 218 ASN A O 1
ATOM 1703 N N . THR A 1 219 ? -27.962 5.894 44.411 1.00 65.31 219 THR A N 1
ATOM 1704 C CA . THR A 1 219 ? -28.974 4.973 43.864 1.00 65.31 219 THR A CA 1
ATOM 1705 C C . THR A 1 219 ? -28.769 3.540 44.361 1.00 65.31 219 THR A C 1
ATOM 1707 O O . THR A 1 219 ? -29.716 2.765 44.419 1.00 65.31 219 THR A O 1
ATOM 1710 N N . PHE A 1 220 ? -27.531 3.182 44.718 1.00 66.44 220 PHE A N 1
ATOM 1711 C CA . PHE A 1 220 ? -27.154 1.825 45.130 1.00 66.44 220 PHE A CA 1
ATOM 1712 C C . PHE A 1 220 ? -27.098 1.644 46.649 1.00 66.44 220 PHE A C 1
ATOM 1714 O O . PHE A 1 220 ? -27.052 0.514 47.131 1.00 66.44 220 PHE A O 1
ATOM 1721 N N . VAL A 1 221 ? -27.084 2.740 47.412 1.00 74.56 221 VAL A N 1
ATOM 1722 C CA . VAL A 1 221 ? -27.125 2.696 48.875 1.00 74.56 221 VAL A CA 1
ATOM 1723 C C . VAL A 1 221 ? -28.588 2.795 49.310 1.00 74.56 221 VAL A C 1
ATOM 1725 O O . VAL A 1 221 ? -29.180 3.865 49.156 1.00 74.56 221 VAL A O 1
ATOM 1728 N N . PRO A 1 222 ? -29.198 1.722 49.850 1.00 73.81 222 PRO A N 1
ATOM 1729 C CA . PRO A 1 222 ? -30.550 1.818 50.379 1.00 73.81 222 PRO A CA 1
ATOM 1730 C C . PRO A 1 222 ? -30.571 2.831 51.526 1.00 73.81 222 PRO A C 1
ATOM 1732 O O . PRO A 1 222 ? -29.647 2.885 52.342 1.00 73.81 222 PRO A O 1
ATOM 1735 N N . THR A 1 223 ? -31.625 3.646 51.595 1.00 76.75 223 THR A N 1
ATOM 1736 C CA . THR A 1 223 ? -31.821 4.562 52.721 1.00 76.75 223 THR A CA 1
ATOM 1737 C C . THR A 1 223 ? -31.801 3.755 54.014 1.00 76.75 223 THR A C 1
ATOM 1739 O O . THR A 1 223 ? -32.501 2.745 54.113 1.00 76.75 223 THR A O 1
ATOM 1742 N N . MET A 1 224 ? -30.988 4.177 54.993 1.00 78.88 224 MET A N 1
ATOM 1743 C CA . MET A 1 224 ? -30.939 3.480 56.276 1.00 78.88 224 MET A CA 1
ATOM 1744 C C . MET A 1 224 ? -32.360 3.378 56.842 1.00 78.88 224 MET A C 1
ATOM 1746 O O . MET A 1 224 ? -33.042 4.405 56.934 1.00 78.88 224 MET A O 1
ATOM 1750 N N . PRO A 1 225 ? -32.821 2.171 57.213 1.00 80.25 225 PRO A N 1
ATOM 1751 C CA . PRO A 1 225 ? -34.122 2.028 57.837 1.00 80.25 225 PRO A CA 1
ATOM 1752 C C . PRO A 1 225 ? -34.153 2.866 59.118 1.00 80.25 225 PRO A C 1
ATOM 1754 O O . PRO A 1 225 ? -33.155 2.962 59.839 1.00 80.25 225 PRO A O 1
ATOM 1757 N N . ALA A 1 226 ? -35.298 3.494 59.394 1.00 79.81 226 ALA A N 1
ATOM 1758 C CA . ALA A 1 226 ? -35.479 4.249 60.626 1.00 79.81 226 ALA A CA 1
ATOM 1759 C C . ALA A 1 226 ? -35.152 3.346 61.824 1.00 79.81 226 ALA A C 1
ATOM 1761 O O . ALA A 1 226 ? -35.586 2.194 61.861 1.00 79.81 226 ALA A O 1
ATOM 1762 N N . LEU A 1 227 ? -34.390 3.866 62.794 1.00 79.75 227 LEU A N 1
ATOM 1763 C CA . LEU A 1 227 ? -34.049 3.138 64.015 1.00 79.75 227 LEU A CA 1
ATOM 1764 C C . LEU A 1 227 ? -35.341 2.776 64.760 1.00 79.75 227 LEU A C 1
ATOM 1766 O O . LEU A 1 227 ? -35.882 3.569 65.532 1.00 79.75 227 LEU A O 1
ATOM 1770 N N . THR A 1 228 ? -35.855 1.569 64.536 1.00 74.44 228 THR A N 1
ATOM 1771 C CA . THR A 1 228 ? -36.964 1.029 65.310 1.00 74.44 228 THR A CA 1
ATOM 1772 C C . THR A 1 228 ? -36.423 0.678 66.682 1.00 74.44 228 THR A C 1
ATOM 1774 O O . THR A 1 228 ? -35.717 -0.313 66.861 1.00 74.44 228 THR A O 1
ATOM 1777 N N . ARG A 1 229 ? -36.722 1.534 67.661 1.00 65.38 229 ARG A N 1
ATOM 1778 C CA . ARG A 1 229 ? -36.443 1.283 69.073 1.00 65.38 229 ARG A CA 1
ATOM 1779 C C . ARG A 1 229 ? -37.008 -0.092 69.435 1.00 65.38 229 ARG A C 1
ATOM 1781 O O . ARG A 1 229 ? -38.227 -0.253 69.470 1.00 65.38 229 ARG A O 1
ATOM 1788 N N . CYS A 1 230 ? -36.142 -1.058 69.745 1.00 55.12 230 CYS A N 1
ATOM 1789 C CA . CYS A 1 230 ? -36.552 -2.258 70.463 1.00 55.12 230 CYS A CA 1
ATOM 1790 C C . CYS A 1 230 ? -37.128 -1.798 71.803 1.00 55.12 230 CYS A C 1
ATOM 1792 O O . CYS A 1 230 ? -36.394 -1.479 72.740 1.00 55.12 230 CYS A O 1
ATOM 1794 N N . THR A 1 231 ? -38.451 -1.707 71.894 1.00 58.22 231 THR A N 1
ATOM 1795 C CA . THR A 1 231 ? -39.101 -1.668 73.195 1.00 58.22 231 THR A CA 1
ATOM 1796 C C . THR A 1 231 ? -38.974 -3.079 73.745 1.00 58.22 231 THR A C 1
ATOM 1798 O O . THR A 1 231 ? -39.717 -3.984 73.384 1.00 58.22 231 THR A O 1
ATOM 1801 N N . ILE A 1 232 ? -37.964 -3.291 74.591 1.00 55.91 232 ILE A N 1
ATOM 1802 C CA . ILE A 1 232 ? -37.998 -4.401 75.537 1.00 55.91 232 ILE A CA 1
ATOM 1803 C C . ILE A 1 232 ? -39.275 -4.168 76.337 1.00 55.91 232 ILE A C 1
ATOM 1805 O O . ILE A 1 232 ? -39.346 -3.247 77.150 1.00 55.91 232 ILE A O 1
ATOM 1809 N N . GLY A 1 233 ? -40.317 -4.934 76.015 1.00 50.19 233 GLY A N 1
ATOM 1810 C CA . GLY A 1 233 ? -41.548 -4.983 76.780 1.00 50.19 233 GLY A CA 1
ATOM 1811 C C . GLY A 1 233 ? -41.202 -5.481 78.171 1.00 50.19 233 GLY A C 1
ATOM 1812 O O . GLY A 1 233 ? -41.156 -6.681 78.425 1.00 50.19 233 GLY A O 1
ATOM 1813 N N . THR A 1 234 ? -40.914 -4.548 79.068 1.00 53.84 234 THR A N 1
ATOM 1814 C CA . THR A 1 234 ? -40.763 -4.782 80.493 1.00 53.84 234 THR A CA 1
ATOM 1815 C C . THR A 1 234 ? -42.107 -5.248 81.048 1.00 53.84 234 THR A C 1
ATOM 1817 O O . THR A 1 234 ? -42.938 -4.459 81.485 1.00 53.84 234 THR A O 1
ATOM 1820 N N . LYS A 1 235 ? -42.325 -6.565 81.046 1.00 56.09 235 LYS A N 1
ATOM 1821 C CA . LYS A 1 235 ? -43.291 -7.234 81.922 1.00 56.09 235 LYS A CA 1
ATOM 1822 C C . LYS A 1 235 ? -42.545 -8.082 82.948 1.00 56.09 235 LYS A C 1
ATOM 1824 O O . LYS A 1 235 ? -42.608 -9.300 82.926 1.00 56.09 235 LYS A O 1
ATOM 1829 N N . PHE A 1 236 ? -41.855 -7.413 83.866 1.00 48.31 236 PHE A N 1
ATOM 1830 C CA . PHE A 1 236 ? -41.595 -7.959 85.196 1.00 48.31 236 PHE A CA 1
ATOM 1831 C C . PHE A 1 236 ? -42.068 -6.928 86.214 1.00 48.31 236 PHE A C 1
ATOM 1833 O O . PHE A 1 236 ? -41.341 -6.040 86.648 1.00 48.31 236 PHE A O 1
ATOM 1840 N N . GLN A 1 237 ? -43.357 -7.013 86.524 1.00 48.44 237 GLN A N 1
ATOM 1841 C CA . GLN A 1 237 ? -43.978 -6.295 87.621 1.00 48.44 237 GLN A CA 1
ATOM 1842 C C . GLN A 1 237 ? -43.907 -7.233 88.826 1.00 48.44 237 GLN A C 1
ATOM 1844 O O . GLN A 1 237 ? -44.608 -8.238 88.875 1.00 48.44 237 GLN A O 1
ATOM 1849 N N . GLY A 1 238 ? -43.005 -6.945 89.763 1.00 41.75 238 GLY A N 1
ATOM 1850 C CA . GLY A 1 238 ? -42.817 -7.791 90.934 1.00 41.75 238 GLY A CA 1
ATOM 1851 C C . GLY A 1 238 ? -41.804 -7.231 91.924 1.00 41.75 238 GLY A C 1
ATOM 1852 O O . GLY A 1 238 ? -40.641 -7.592 91.878 1.00 41.75 238 GLY A O 1
ATOM 1853 N N . VAL A 1 239 ? -42.298 -6.395 92.842 1.00 42.47 239 VAL A N 1
ATOM 1854 C CA . VAL A 1 239 ? -41.830 -6.303 94.238 1.00 42.47 239 VAL A CA 1
ATOM 1855 C C . VAL A 1 239 ? -40.386 -5.808 94.464 1.00 42.47 239 VAL A C 1
ATOM 1857 O O . VAL A 1 239 ? -39.460 -6.592 94.580 1.00 42.47 239 VAL A O 1
ATOM 1860 N N . TRP A 1 240 ? -40.218 -4.499 94.699 1.00 39.19 240 TRP A N 1
ATOM 1861 C CA . TRP A 1 240 ? -39.744 -4.009 96.007 1.00 39.19 240 TRP A CA 1
ATOM 1862 C C . TRP A 1 240 ? -39.815 -2.483 96.127 1.00 39.19 240 TRP A C 1
ATOM 1864 O O . TRP A 1 240 ? -39.305 -1.720 95.312 1.00 39.19 240 TRP A O 1
ATOM 1874 N N . LYS A 1 241 ? -40.471 -2.042 97.200 1.00 47.38 241 LYS A N 1
ATOM 1875 C CA . LYS A 1 241 ? -40.455 -0.672 97.706 1.00 47.38 241 LYS A CA 1
ATOM 1876 C C . LYS A 1 241 ? -39.176 -0.475 98.522 1.00 47.38 241 LYS A C 1
ATOM 1878 O O . LYS A 1 241 ? -39.014 -1.168 99.522 1.00 47.38 241 LYS A O 1
ATOM 1883 N N . LYS A 1 242 ? -38.366 0.545 98.213 1.00 36.91 242 LYS A N 1
ATOM 1884 C CA . LYS A 1 242 ? -37.635 1.297 99.249 1.00 36.91 242 LYS A CA 1
ATOM 1885 C C . LYS A 1 242 ? -37.237 2.713 98.790 1.00 36.91 242 LYS A C 1
ATOM 1887 O O . LYS A 1 242 ? -36.645 2.893 97.736 1.00 36.91 242 LYS A O 1
ATOM 1892 N N . LYS A 1 243 ? -37.650 3.674 99.628 1.00 33.25 243 LYS A N 1
ATOM 1893 C CA . LYS A 1 243 ? -37.177 5.054 99.923 1.00 33.25 243 LYS A CA 1
ATOM 1894 C C . LYS A 1 243 ? -35.669 5.288 99.620 1.00 33.25 243 LYS A C 1
ATOM 1896 O O . LYS A 1 243 ? -34.920 4.334 99.752 1.00 33.25 243 LYS A O 1
ATOM 1901 N N . GLU A 1 244 ? -35.111 6.473 99.314 1.00 30.00 244 GLU A N 1
ATOM 1902 C CA . GLU A 1 244 ? -35.333 7.844 99.819 1.00 30.00 244 GLU A CA 1
ATOM 1903 C C . GLU A 1 244 ? -34.452 8.888 99.045 1.00 30.00 244 GLU A C 1
ATOM 1905 O O . GLU A 1 244 ? -33.368 8.539 98.598 1.00 30.00 244 GLU A O 1
ATOM 1910 N N . LYS A 1 245 ? -34.916 10.156 98.968 1.00 34.69 245 LYS A N 1
ATOM 1911 C CA . LYS A 1 245 ? -34.221 11.484 98.868 1.00 34.69 245 LYS A CA 1
ATOM 1912 C C . LYS A 1 245 ? -33.251 11.902 97.716 1.00 34.69 245 LYS A C 1
ATOM 1914 O O . LYS A 1 245 ? -32.086 11.542 97.682 1.00 34.69 245 LYS A O 1
ATOM 1919 N N . THR A 1 246 ? -33.771 12.834 96.894 1.00 34.16 246 THR A N 1
ATOM 1920 C CA . THR A 1 246 ? -33.281 14.176 96.430 1.00 34.16 246 THR A CA 1
ATOM 1921 C C . THR A 1 246 ? -31.788 14.546 96.328 1.00 34.16 246 THR A C 1
ATOM 1923 O O . THR A 1 246 ? -31.118 14.565 97.355 1.00 34.16 246 THR A O 1
ATOM 1926 N N . LEU A 1 247 ? -31.383 15.144 95.182 1.00 32.88 247 LEU A N 1
ATOM 1927 C CA . LEU A 1 247 ? -30.926 16.559 95.068 1.00 32.88 247 LEU A CA 1
ATOM 1928 C C . LEU A 1 247 ? -30.644 17.039 93.611 1.00 32.88 247 LEU A C 1
ATOM 1930 O O . LEU A 1 247 ? -29.878 16.427 92.881 1.00 32.88 247 LEU A O 1
ATOM 1934 N N . ASN A 1 248 ? -31.267 18.176 93.268 1.00 30.47 248 ASN A N 1
ATOM 1935 C CA . ASN A 1 248 ? -30.847 19.327 92.439 1.00 30.47 248 ASN A CA 1
ATOM 1936 C C . ASN A 1 248 ? -30.243 19.229 91.008 1.00 30.47 248 ASN A C 1
ATOM 1938 O O . ASN A 1 248 ? -29.106 18.835 90.800 1.00 30.47 248 ASN A O 1
ATOM 1942 N N . THR A 1 249 ? -30.998 19.840 90.077 1.00 31.16 249 THR A N 1
ATOM 1943 C CA . THR A 1 249 ? -30.647 21.027 89.251 1.00 31.16 249 THR A CA 1
ATOM 1944 C C . THR A 1 249 ? -29.407 20.991 88.338 1.00 31.16 249 THR A C 1
ATOM 1946 O O . THR A 1 249 ? -28.300 21.219 88.796 1.00 31.16 249 THR A O 1
ATOM 1949 N N . GLN A 1 250 ? -29.599 20.951 87.011 1.00 33.34 250 GLN A N 1
ATOM 1950 C CA . GLN A 1 250 ? -29.463 22.134 86.135 1.00 33.34 250 GLN A CA 1
ATOM 1951 C C . GLN A 1 250 ? -29.682 21.813 84.645 1.00 33.34 250 GLN A C 1
ATOM 1953 O O . GLN A 1 250 ? -29.183 20.856 84.068 1.00 33.34 250 GLN A O 1
ATOM 1958 N N . ARG A 1 251 ? -30.435 22.726 84.041 1.00 39.47 251 ARG A N 1
ATOM 1959 C CA . ARG A 1 251 ? -30.698 23.000 82.629 1.00 39.47 251 ARG A CA 1
ATOM 1960 C C . ARG A 1 251 ? -29.416 23.074 81.776 1.00 39.47 251 ARG A C 1
ATOM 1962 O O . ARG A 1 251 ? -28.566 23.911 82.066 1.00 39.47 251 ARG A O 1
ATOM 1969 N N . ARG A 1 252 ? -29.359 22.362 80.642 1.00 30.22 252 ARG A N 1
ATOM 1970 C CA . ARG A 1 252 ? -28.796 22.899 79.383 1.00 30.22 252 ARG A CA 1
ATOM 1971 C C . ARG A 1 252 ? -29.184 22.049 78.171 1.00 30.22 252 ARG A C 1
ATOM 1973 O O . ARG A 1 252 ? -28.934 20.852 78.133 1.00 30.22 252 ARG A O 1
ATOM 1980 N N . ASN A 1 253 ? -29.789 22.715 77.191 1.00 36.16 253 ASN A N 1
ATOM 1981 C CA . ASN A 1 253 ? -30.007 22.215 75.837 1.00 36.16 253 ASN A CA 1
ATOM 1982 C C . ASN A 1 253 ? -28.662 21.913 75.159 1.00 36.16 253 ASN A C 1
ATOM 1984 O O . ASN A 1 253 ? -27.716 22.684 75.327 1.00 36.16 253 ASN A O 1
ATOM 1988 N N . SER A 1 254 ? -28.622 20.897 74.300 1.00 34.44 254 SER A N 1
ATOM 1989 C CA . SER A 1 254 ? -27.644 20.810 73.214 1.00 34.44 254 SER A CA 1
ATOM 1990 C C . SER A 1 254 ? -28.360 20.492 71.901 1.00 34.44 254 SER A C 1
ATOM 1992 O O . SER A 1 254 ? -29.037 19.479 71.743 1.00 34.44 254 SER A O 1
ATOM 1994 N N . GLN A 1 255 ? -28.244 21.445 70.979 1.00 40.38 255 GLN A N 1
ATOM 1995 C CA . GLN A 1 255 ? -28.558 21.318 69.562 1.00 40.38 255 GLN A CA 1
ATOM 1996 C C . GLN A 1 255 ? -27.556 20.343 68.931 1.00 40.38 255 GLN A C 1
ATOM 1998 O O . GLN A 1 255 ? -26.359 20.448 69.195 1.00 40.38 255 GLN A O 1
ATOM 2003 N N . VAL A 1 256 ? -28.023 19.427 68.082 1.00 34.34 256 VAL A N 1
ATOM 2004 C CA . VAL A 1 256 ? -27.144 18.658 67.192 1.00 34.34 256 VAL A CA 1
ATOM 2005 C C . VAL A 1 256 ? -27.099 19.394 65.862 1.00 34.34 256 VAL A C 1
ATOM 2007 O O . VAL A 1 256 ? -28.083 19.442 65.127 1.00 34.34 256 VAL A O 1
ATOM 2010 N N . ALA A 1 257 ? -25.957 20.030 65.623 1.00 31.84 257 ALA A N 1
ATOM 2011 C CA . ALA A 1 257 ? -25.605 20.684 64.381 1.00 31.84 257 ALA A CA 1
ATOM 2012 C C . ALA A 1 257 ? -25.285 19.645 63.300 1.00 31.84 257 ALA A C 1
ATOM 2014 O O . ALA A 1 257 ? -24.548 18.685 63.526 1.00 31.84 257 ALA A O 1
ATOM 2015 N N . THR A 1 258 ? -25.827 19.888 62.115 1.00 40.34 258 THR A N 1
ATOM 2016 C CA . THR A 1 258 ? -25.408 19.322 60.838 1.00 40.34 258 THR A CA 1
ATOM 2017 C C . THR A 1 258 ? -23.950 19.705 60.585 1.00 40.34 258 THR A C 1
ATOM 2019 O O . THR A 1 258 ? -23.625 20.891 60.577 1.00 40.34 258 THR A O 1
ATOM 2022 N N . MET A 1 259 ? -23.072 18.730 60.349 1.00 32.06 259 MET A N 1
ATOM 2023 C CA . MET A 1 259 ? -21.770 18.985 59.736 1.00 32.06 259 MET A CA 1
ATOM 2024 C C . MET A 1 259 ? -21.651 18.157 58.461 1.00 32.06 259 MET A C 1
ATOM 2026 O O . MET A 1 259 ? -21.610 16.929 58.502 1.00 32.06 259 MET A O 1
ATOM 2030 N N . ASN A 1 260 ? -21.616 18.873 57.335 1.00 37.00 260 ASN A N 1
ATOM 2031 C CA . ASN A 1 260 ? -20.981 18.411 56.110 1.00 37.00 260 ASN A CA 1
ATOM 2032 C C . ASN A 1 260 ? -19.516 18.094 56.429 1.00 37.00 260 ASN A C 1
ATOM 2034 O O . ASN A 1 260 ? -18.815 18.935 56.992 1.00 37.00 260 ASN A O 1
ATOM 2038 N N . GLY A 1 261 ? -19.074 16.895 56.064 1.00 29.02 261 GLY A N 1
ATOM 2039 C CA . GLY A 1 261 ? -17.671 16.505 56.050 1.00 29.02 261 GLY A CA 1
ATOM 2040 C C . GLY A 1 261 ? -17.294 16.123 54.629 1.00 29.02 261 GLY A C 1
ATOM 2041 O O . GLY A 1 261 ? -17.721 15.078 54.140 1.00 29.02 261 GLY A O 1
ATOM 2042 N N . ASP A 1 262 ? -16.539 17.002 53.978 1.00 32.06 262 ASP A N 1
ATOM 2043 C CA . ASP A 1 262 ? -15.929 16.766 52.678 1.00 32.06 262 ASP A CA 1
ATOM 2044 C C . ASP A 1 262 ? -14.855 15.673 52.752 1.00 32.06 262 ASP A C 1
ATOM 2046 O O . ASP A 1 262 ? -14.129 15.515 53.735 1.00 32.06 262 ASP A O 1
ATOM 2050 N N . ASN A 1 263 ? -14.778 14.912 51.661 1.00 33.34 263 ASN A N 1
ATOM 2051 C CA . ASN A 1 263 ? -13.802 13.865 51.403 1.00 33.34 263 ASN A CA 1
ATOM 2052 C C . ASN A 1 263 ? -12.385 14.430 51.245 1.00 33.34 263 ASN A C 1
ATOM 2054 O O . ASN A 1 263 ? -12.119 15.159 50.292 1.00 33.34 263 ASN A O 1
ATOM 2058 N N . SER A 1 264 ? -11.442 13.922 52.036 1.00 35.69 264 SER A N 1
ATOM 2059 C CA . SER A 1 264 ? -10.058 13.728 51.587 1.00 35.69 264 SER A CA 1
ATOM 2060 C C . SER A 1 264 ? -9.353 12.698 52.471 1.00 35.69 264 SER A C 1
ATOM 2062 O O . SER A 1 264 ? -8.759 13.054 53.486 1.00 35.69 264 SER A O 1
ATOM 2064 N N . PHE A 1 265 ? -9.420 11.416 52.107 1.00 32.09 265 PHE A N 1
ATOM 2065 C CA . PHE A 1 265 ? -8.499 10.414 52.648 1.00 32.09 265 PHE A CA 1
ATOM 2066 C C . PHE A 1 265 ? -8.441 9.169 51.761 1.00 32.09 265 PHE A C 1
ATOM 2068 O O . PHE A 1 265 ? -9.218 8.243 51.955 1.00 32.09 265 PHE A O 1
ATOM 2075 N N . TRP A 1 266 ? -7.509 9.156 50.809 1.00 28.06 266 TRP A N 1
ATOM 2076 C CA . TRP A 1 266 ? -6.815 7.935 50.393 1.00 28.06 266 TRP A CA 1
ATOM 2077 C C . TRP A 1 266 ? -5.395 8.339 50.021 1.00 28.06 266 TRP A C 1
ATOM 2079 O O . TRP A 1 266 ? -5.142 8.759 48.896 1.00 28.06 266 TRP A O 1
ATOM 2089 N N . ASP A 1 267 ? -4.492 8.246 50.993 1.00 27.25 267 ASP A N 1
ATOM 2090 C CA . ASP A 1 267 ? -3.064 8.213 50.719 1.00 27.25 267 ASP A CA 1
ATOM 2091 C C . ASP A 1 267 ? -2.608 6.749 50.793 1.00 27.25 267 ASP A C 1
ATOM 2093 O O . ASP A 1 267 ? -2.635 6.102 51.838 1.00 27.25 267 ASP A O 1
ATOM 2097 N N . THR A 1 268 ? -2.338 6.215 49.606 1.00 28.84 268 THR A N 1
ATOM 2098 C CA . THR A 1 268 ? -1.122 5.493 49.227 1.00 28.84 268 THR A CA 1
ATOM 2099 C C . THR A 1 268 ? -0.536 4.474 50.214 1.00 28.84 268 THR A C 1
ATOM 2101 O O . THR A 1 268 ? 0.067 4.811 51.229 1.00 28.84 268 THR A O 1
ATOM 2104 N N . THR A 1 269 ? -0.531 3.194 49.824 1.00 30.47 269 THR A N 1
ATOM 2105 C CA . THR A 1 269 ? 0.499 2.245 50.278 1.00 30.47 269 THR A CA 1
ATOM 2106 C C . THR A 1 269 ? 0.950 1.326 49.139 1.00 30.47 269 THR A C 1
ATOM 2108 O O . THR A 1 269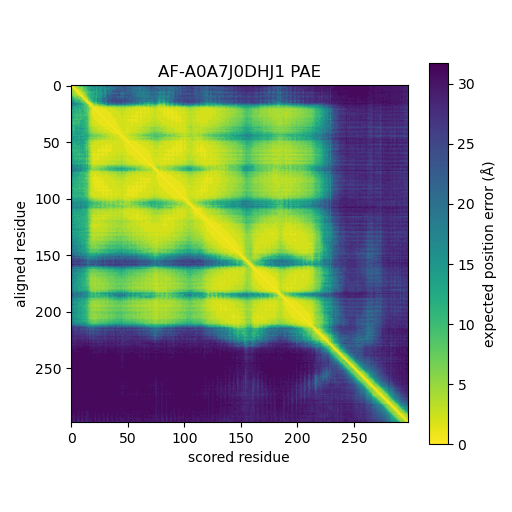 ? 0.167 0.564 48.581 1.00 30.47 269 THR A O 1
ATOM 2111 N N . ALA A 1 270 ? 2.262 1.404 48.885 1.00 29.67 270 ALA A N 1
ATOM 2112 C CA . ALA A 1 270 ? 3.156 0.435 48.244 1.00 29.67 270 ALA A CA 1
ATOM 2113 C C . ALA A 1 270 ? 3.189 0.320 46.704 1.00 29.67 270 ALA A C 1
ATOM 2115 O O . ALA A 1 270 ? 2.897 -0.725 46.129 1.00 29.67 270 ALA A O 1
ATOM 2116 N N . MET A 1 271 ? 3.768 1.339 46.058 1.00 28.12 271 MET A N 1
ATOM 2117 C CA . MET A 1 271 ? 4.624 1.150 44.877 1.00 28.12 271 MET A CA 1
ATOM 2118 C C . MET A 1 271 ? 6.071 0.939 45.364 1.00 28.12 271 MET A C 1
ATOM 2120 O O . MET A 1 271 ? 6.655 1.824 45.991 1.00 28.12 271 MET A O 1
ATOM 2124 N N . ARG A 1 272 ? 6.657 -0.244 45.125 1.00 30.62 272 ARG A N 1
ATOM 2125 C CA . ARG A 1 272 ? 8.084 -0.508 45.387 1.00 30.62 272 ARG A CA 1
ATOM 2126 C C . ARG A 1 272 ? 8.925 0.121 44.277 1.00 30.62 272 ARG A C 1
ATOM 2128 O O . ARG A 1 272 ? 8.751 -0.185 43.103 1.00 30.62 272 ARG A O 1
ATOM 2135 N N . SER A 1 273 ? 9.833 0.999 44.688 1.00 31.64 273 SER A N 1
ATOM 2136 C CA . SER A 1 273 ? 10.772 1.726 43.839 1.00 31.64 273 SER A CA 1
ATOM 2137 C C . SER A 1 273 ? 11.950 0.839 43.416 1.00 31.64 273 SER A C 1
ATOM 2139 O O . SER A 1 273 ? 12.577 0.191 44.254 1.00 31.64 273 SER A O 1
ATOM 2141 N N . TYR A 1 274 ? 12.261 0.850 42.119 1.00 27.16 274 TYR A N 1
ATOM 2142 C CA . TYR A 1 274 ? 13.540 0.416 41.563 1.00 27.16 274 TYR A CA 1
ATOM 2143 C C . TYR A 1 274 ? 14.609 1.480 41.845 1.00 27.16 274 TYR A C 1
ATOM 2145 O O . TYR A 1 274 ? 14.422 2.649 41.508 1.00 27.16 274 TYR A O 1
ATOM 2153 N N . LYS A 1 275 ? 15.768 1.071 42.373 1.00 31.72 275 LYS A N 1
ATOM 2154 C CA . LYS A 1 275 ? 17.027 1.810 42.204 1.00 31.72 275 LYS A CA 1
ATOM 2155 C C . LYS A 1 275 ? 18.163 0.854 41.850 1.00 31.72 275 LYS A C 1
ATOM 2157 O O . LYS A 1 275 ? 18.386 -0.146 42.522 1.00 31.72 275 LYS A O 1
ATOM 2162 N N . HIS A 1 276 ? 18.853 1.221 40.775 1.00 29.89 276 HIS A N 1
ATOM 2163 C CA . HIS A 1 276 ? 20.127 0.697 40.297 1.00 29.89 276 HIS A CA 1
ATOM 2164 C C . HIS A 1 276 ? 21.271 0.994 41.278 1.00 29.89 276 HIS A C 1
ATOM 2166 O O . HIS A 1 276 ? 21.414 2.138 41.705 1.00 29.89 276 HIS A O 1
ATOM 2172 N N . THR A 1 277 ? 22.165 0.023 41.474 1.00 29.98 277 THR A N 1
ATOM 2173 C CA . THR A 1 277 ? 23.613 0.247 41.650 1.00 29.98 277 THR A CA 1
ATOM 2174 C C . THR A 1 277 ? 24.389 -0.887 40.980 1.00 29.98 277 THR A C 1
ATOM 2176 O O . THR A 1 277 ? 23.967 -2.040 41.020 1.00 29.98 277 THR A O 1
ATOM 2179 N N . ALA A 1 278 ? 25.488 -0.524 40.322 1.00 29.81 278 ALA A N 1
ATOM 2180 C CA . ALA A 1 278 ? 26.291 -1.333 39.412 1.00 29.81 278 ALA A CA 1
ATOM 2181 C C . ALA A 1 278 ? 27.490 -2.049 40.073 1.00 29.81 278 ALA A C 1
ATOM 2183 O O . ALA A 1 278 ? 27.931 -1.639 41.145 1.00 29.81 278 ALA A O 1
ATOM 2184 N N . SER A 1 279 ? 28.083 -2.971 39.287 1.00 30.27 279 SER A N 1
ATOM 2185 C CA . SER A 1 279 ? 29.459 -3.532 39.344 1.00 30.27 279 SER A CA 1
ATOM 2186 C C . SER A 1 279 ? 29.673 -4.695 40.339 1.00 30.27 279 SER A C 1
ATOM 2188 O O . SER A 1 279 ? 29.289 -4.562 41.490 1.00 30.27 279 SER A O 1
ATOM 2190 N N . ASN A 1 280 ? 30.310 -5.845 40.056 1.00 31.11 280 ASN A N 1
ATOM 2191 C CA . ASN A 1 280 ? 30.953 -6.476 38.880 1.00 31.11 280 ASN A CA 1
ATOM 2192 C C . ASN A 1 280 ? 31.169 -8.000 39.213 1.00 31.11 280 ASN A C 1
ATOM 2194 O O . ASN A 1 280 ? 30.494 -8.478 40.123 1.00 31.11 280 ASN A O 1
ATOM 2198 N N . PRO A 1 281 ? 32.035 -8.781 38.526 1.00 45.00 281 PRO A N 1
ATOM 2199 C CA . PRO A 1 281 ? 31.726 -9.995 37.766 1.00 45.00 281 PRO A CA 1
ATOM 2200 C C . PRO A 1 281 ? 32.117 -11.303 38.505 1.00 45.00 281 PRO A C 1
ATOM 2202 O O . PRO A 1 281 ? 32.418 -11.283 39.690 1.00 45.00 281 PRO A O 1
ATOM 2205 N N . ASP A 1 282 ? 32.140 -12.424 37.772 1.00 28.58 282 ASP A N 1
ATOM 2206 C CA . ASP A 1 282 ? 32.594 -13.779 38.152 1.00 28.58 282 ASP A CA 1
ATOM 2207 C C . ASP A 1 282 ? 31.524 -14.768 38.650 1.00 28.58 282 ASP A C 1
ATOM 2209 O O . ASP A 1 282 ? 31.421 -15.065 39.837 1.00 28.58 282 ASP A O 1
ATOM 2213 N N . ARG A 1 283 ? 30.831 -15.439 37.710 1.00 32.47 283 ARG A N 1
ATOM 2214 C CA . ARG A 1 283 ? 30.857 -16.919 37.672 1.00 32.47 283 ARG A CA 1
ATOM 2215 C C . ARG A 1 283 ? 30.288 -17.534 36.392 1.00 32.47 283 ARG A C 1
AT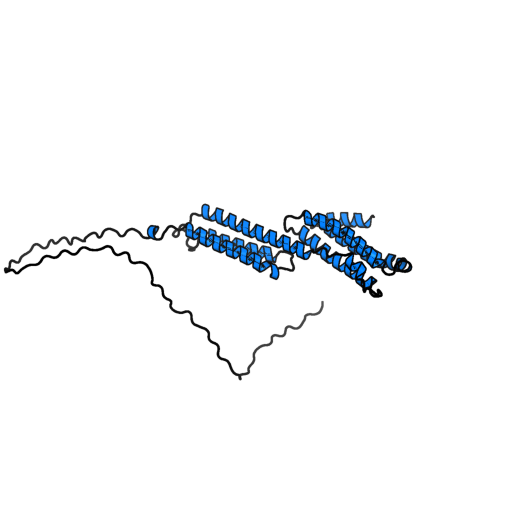OM 2217 O O . ARG A 1 283 ? 29.110 -17.437 36.074 1.00 32.47 283 ARG A O 1
ATOM 2224 N N . VAL A 1 284 ? 31.178 -18.262 35.734 1.00 31.80 284 VAL A N 1
ATOM 2225 C CA . VAL A 1 284 ? 31.010 -19.209 34.627 1.00 31.80 284 VAL A CA 1
ATOM 2226 C C . VAL A 1 284 ? 30.230 -20.470 35.044 1.00 31.80 284 VAL A C 1
ATOM 2228 O O . VAL A 1 284 ? 30.639 -21.118 36.008 1.00 31.80 284 VAL A O 1
ATOM 2231 N N . ARG A 1 285 ? 29.198 -20.865 34.273 1.00 31.53 285 ARG A N 1
ATOM 2232 C CA . ARG A 1 285 ? 28.934 -22.221 33.694 1.00 31.53 285 ARG A CA 1
ATOM 2233 C C . ARG A 1 285 ? 27.507 -22.279 33.115 1.00 31.53 285 ARG A C 1
ATOM 2235 O O . ARG A 1 285 ? 26.549 -22.085 33.844 1.00 31.53 285 ARG A O 1
ATOM 2242 N N . SER A 1 286 ? 27.362 -22.360 31.791 1.00 29.09 286 SER A N 1
ATOM 2243 C CA . SER A 1 286 ? 27.209 -23.589 30.981 1.00 29.09 286 SER A CA 1
ATOM 2244 C C . SER A 1 286 ? 25.864 -24.304 31.153 1.00 29.09 286 SER A C 1
ATOM 2246 O O . SER A 1 286 ? 25.652 -24.955 32.172 1.00 29.09 286 SER A O 1
ATOM 2248 N N . CYS A 1 287 ? 25.012 -24.218 30.123 1.00 28.52 287 CYS A N 1
ATOM 2249 C CA . CYS A 1 287 ? 24.243 -25.340 29.567 1.00 28.52 287 CYS A CA 1
ATOM 2250 C C . CYS A 1 287 ? 23.538 -24.929 28.257 1.00 28.52 287 CYS A C 1
ATOM 2252 O O . CYS A 1 287 ? 22.632 -24.102 28.281 1.00 28.52 287 CYS A O 1
ATOM 2254 N N . GLY A 1 288 ? 23.902 -25.591 27.151 1.00 30.27 288 GLY A N 1
ATOM 2255 C CA . GLY A 1 288 ? 22.926 -26.072 26.165 1.00 30.27 288 GLY A CA 1
ATOM 2256 C C . GLY A 1 288 ? 22.746 -25.299 24.857 1.00 30.27 288 GLY A C 1
ATOM 2257 O O . GLY A 1 288 ? 21.648 -24.820 24.593 1.00 30.27 288 GLY A O 1
ATOM 2258 N N . GLU A 1 289 ? 23.763 -25.284 23.992 1.00 28.73 289 GLU A N 1
ATOM 2259 C CA . GLU A 1 289 ? 23.569 -25.119 22.543 1.00 28.73 289 GLU A CA 1
ATOM 2260 C C . GLU A 1 289 ? 22.761 -26.302 21.984 1.00 28.73 289 GLU A C 1
ATOM 2262 O O . GLU A 1 289 ? 23.128 -27.465 22.166 1.00 28.73 289 GLU A O 1
ATOM 2267 N N . LYS A 1 290 ? 21.660 -26.013 21.282 1.00 31.81 290 LYS A N 1
ATOM 2268 C CA . LYS A 1 290 ? 20.995 -26.965 20.385 1.00 31.81 290 LYS A CA 1
ATOM 2269 C C . LYS A 1 290 ? 21.303 -26.557 18.949 1.00 31.81 290 LYS A C 1
ATOM 2271 O O . LYS A 1 290 ? 20.712 -25.617 18.428 1.00 31.81 290 LYS A O 1
ATOM 2276 N N . ASN A 1 291 ? 22.232 -27.288 18.344 1.00 31.33 291 ASN A N 1
ATOM 2277 C CA . ASN A 1 291 ? 22.510 -27.269 16.914 1.00 31.33 291 ASN A CA 1
ATOM 2278 C C . ASN A 1 291 ? 21.315 -27.844 16.139 1.00 31.33 291 ASN A C 1
ATOM 2280 O O . ASN A 1 291 ? 20.896 -28.970 16.404 1.00 31.33 291 ASN A O 1
ATOM 2284 N N . TYR A 1 292 ? 20.810 -27.094 15.160 1.00 31.22 292 TYR A N 1
ATOM 2285 C CA . TYR A 1 292 ? 20.037 -27.633 14.042 1.00 31.22 292 TYR A CA 1
ATOM 2286 C C . TYR A 1 292 ? 20.950 -27.644 12.814 1.00 31.22 292 TYR A C 1
ATOM 2288 O O . TYR A 1 292 ? 21.414 -26.595 12.372 1.00 31.22 292 TYR A O 1
ATOM 2296 N N . HIS A 1 293 ? 21.234 -28.842 12.303 1.00 35.38 293 HIS A N 1
ATOM 2297 C CA . HIS A 1 293 ? 21.865 -29.048 11.000 1.00 35.38 293 HIS A CA 1
ATOM 2298 C C . HIS A 1 293 ? 20.826 -28.935 9.866 1.00 35.38 293 HIS A C 1
ATOM 2300 O O . HIS A 1 293 ? 19.640 -29.178 10.110 1.00 35.38 293 HIS A O 1
ATOM 2306 N N . PRO A 1 294 ? 21.261 -28.579 8.642 1.00 38.53 294 PRO A N 1
ATOM 2307 C CA . PRO A 1 294 ? 20.397 -28.379 7.486 1.00 38.53 294 PRO A CA 1
ATOM 2308 C C . PRO A 1 294 ? 20.043 -29.715 6.816 1.00 38.53 294 PRO A C 1
ATOM 2310 O O . PRO A 1 294 ? 20.845 -30.648 6.815 1.00 38.53 294 PRO A O 1
ATOM 2313 N N . PHE A 1 295 ? 18.844 -29.790 6.241 1.00 30.08 295 PHE A N 1
ATOM 2314 C CA . PHE A 1 295 ? 18.394 -30.897 5.398 1.00 30.08 295 PHE A CA 1
ATOM 2315 C C . PHE A 1 295 ? 18.528 -30.468 3.929 1.00 30.08 295 PHE A C 1
ATOM 2317 O O . PHE A 1 295 ? 17.834 -29.550 3.492 1.00 30.08 295 PHE A O 1
ATOM 2324 N N . GLU A 1 296 ? 19.437 -31.119 3.205 1.00 32.59 296 GLU A N 1
ATOM 2325 C CA . GLU A 1 296 ? 19.533 -31.142 1.741 1.00 32.59 296 GLU A CA 1
ATOM 2326 C C . GLU A 1 296 ? 18.922 -32.456 1.211 1.00 32.59 296 GLU A C 1
ATOM 2328 O O . GLU A 1 296 ? 19.069 -33.505 1.835 1.00 32.59 296 GLU A O 1
ATOM 2333 N N . GLU A 1 297 ? 18.257 -32.330 0.057 1.00 39.22 297 GLU A N 1
ATOM 2334 C CA . GLU A 1 297 ? 17.972 -33.312 -1.010 1.00 39.22 297 GLU A CA 1
ATOM 2335 C C . GLU A 1 297 ? 17.209 -34.627 -0.727 1.00 39.22 297 GLU A C 1
ATOM 2337 O O . GLU A 1 297 ? 17.742 -35.606 -0.204 1.00 39.22 297 GLU A O 1
ATOM 2342 N N . LEU A 1 298 ? 15.972 -34.677 -1.249 1.00 37.41 298 LEU A N 1
ATOM 2343 C CA . LEU A 1 298 ? 15.538 -35.565 -2.348 1.00 37.41 298 LEU A CA 1
ATOM 2344 C C . LEU A 1 298 ? 14.296 -34.983 -3.046 1.00 37.41 298 LEU A C 1
ATOM 2346 O O . LEU A 1 298 ? 13.423 -34.442 -2.330 1.00 37.41 298 LEU A O 1
#

Sequence (298 aa):
MEKADSSRRASRNQPNPLPVLAILAKDVGELAANEKAVFSPILKLWHPFAAGVAVATLHSCYGNELKQFVSGIMELTPDAVQVLRAADKLEKDLVQIAVEDSVDSDDGGKAIIREMPPYEADAVIANLVKVWIKTRVDRLKEWVDRNLQQEVWKPQENQEGYAPSAVEVLRIIDETLDAYFQLPILMHPALLPDLMAGLDRCLQYYITKAKSGCGSRNTFVPTMPALTRCTIGTKFQGVWKKKEKTLNTQRRNSQVATMNGDNSFWDTTAMRSYKHTASNPDRVRSCGEKNYHPFEEL

Radius of gyration: 39.78 Å; Cα contacts (8 Å, |Δi|>4): 160; chains: 1; bounding box: 77×59×134 Å

Nearest PDB structures (foldseek):
  4tql-assembly1_A  TM=2.018E-01  e=1.356E+00  synthetic construct
  6gy7-assembly1_A  TM=1.865E-01  e=9.624E+00  Xenorhabdus nematophila ATCC 19061

Foldseek 3Di:
DVVLVVLVVVLVPDPHRADPLLSVLVVLLVVLVCCLPPVCVVCCVPPLLRSLVVLLVSLVVSLVVLVVVLVPDDADDPNLLSNLVSLQVSLVSSVVSQQVSCCVPPVSSVVSVVSRDRSCSQVSNVVNVLSVLVVLLVVLLVVLVVCLVVFDDDQVVDPPRDGPSVVVLVVSLVVVVVVLVPRPHPCSVVCVVVNVVSSVVSVVVSVVSNVVVDDDPVVVDPDPPDPDPPPPPPPPDDDDDDDDDDDDDDDDDDDDDDDDDDDDDDDDDDDDDDDDDDDDDDDDDDDDDDDDDDDDDD

Solvent-accessible surface area (backbone atoms only — not comparable to full-atom values): 18930 Å² total; per-residue (Å²): 113,70,66,61,56,46,52,58,54,54,38,69,74,41,99,73,54,68,48,68,67,29,50,48,31,51,54,50,45,53,49,46,54,46,42,46,72,64,47,21,73,65,40,37,82,80,34,81,43,37,39,20,55,52,33,30,50,53,46,50,58,50,50,54,55,49,51,54,50,58,74,69,61,89,66,75,42,75,59,57,50,48,32,33,52,32,46,49,52,33,50,53,55,39,52,51,50,28,48,66,44,16,71,90,40,96,68,62,31,51,74,54,51,66,61,49,70,81,84,52,34,68,58,53,51,51,53,34,48,52,51,45,46,50,54,52,42,54,52,52,45,55,48,49,56,56,44,66,72,69,59,84,83,52,82,88,79,39,89,84,76,67,54,74,64,59,57,49,54,52,49,54,50,52,53,49,51,53,53,54,73,67,45,96,64,89,59,56,81,79,51,44,61,61,44,51,52,42,49,50,53,43,53,52,47,48,53,53,52,57,54,68,71,47,74,60,75,75,76,76,50,76,79,79,74,78,86,74,75,80,73,76,79,83,82,80,89,77,88,81,91,78,89,85,85,89,83,84,89,83,92,78,90,79,84,86,77,89,74,91,78,83,91,84,87,86,83,85,88,84,85,87,81,88,78,91,83,84,89,83,88,91,84,92,81,92,87,82,89,80,86,81,81,88,88,79,90,134

Organism: NCBI:txid165716

pLDDT: mean 75.28, std 24.65, range [27.16, 98.44]

Mean predicted aligned error: 16.33 Å

Secondary structure (DSSP, 8-state):
-HHHHHHHHHHHTSSSPPPHHHHHHHHHHHHHHHIIIIIHHHHTTT-TTHHHHHHHHHHHHHHHHHHHHHHH--S--HHHHHHHHHHHHHHHHHHHHHHHHTTT-TTTTHHHHHTS----HHHHHHHHHHHHHHHHHHHHHHHHHHHHHH----TTT-TTSS-HHHHHHHHHHHHHHHHHHTS--S-HHHHHHHHHHHHHHHHHHHHHHHHHHSPPHHHHSPPPPP---------------------------------------------PPP------------------------